Protein AF-A0A850LSY9-F1 (afdb_monomer)

Sequence (221 aa):
MPKKVEKKKRSSEWHRFMYEFFERSAYEQWHDGVNPNVVLDLVGEEREEAENMLIESVQKGGMWPTDGLAALKSKKALPILKKKLNNAPPPTNVRIAEAIEEIEGSGEYVSVIIDELLTGGSPYDRLEAAMVLRKFPTQEAIIALFKGVLDPDYLVRNHSSESLLAIHGFEPEISKHREIFKLICADEERSGGQNLVELYEKAAEMLKKLFKNKKRTKKST

Foldseek 3Di:
DDPPPDPPDDDPLLVVLCCQQPVDDPVCCVPVNGDLCSLVPDDDPSNVVSLVVLLVCVLVPRLRSLSVCLNVLPPVNLVVLVVCLVPDDPPSNVSSLLSNCSNPVPCPSLVVLLCCLVPPPDPVRNLVSLQSLLVPPDPSSLVSLLVLLQDPDLSSVLSSLLSLCVNLPHHSDCVVVVQLNLLSPDDPVSCPPPDNNVSSNVSSVVSVVVSVVVVVVVVVD

Secondary structure (DSSP, 8-state):
-------PPPPHHHHHHHIIIIIS-HHHHHHH---GGGGGG--HHHHHHHHHHHHHHHHHT-STHHHHHHHTT-GGGHHHHHHHHTTPPTTHHHHHHHHHHHHH--STTHHHHHHHHHH-SSHHHHHHHHHHHTT---HHHHHHHHHHTT-SSHHHHHHHHHHHHHHTTS-S-GGGSHHHHHHHT--TTTTTT--HHHHHHHHHHHHHHHHHHHHHHTT--

pLDDT: mean 93.04, std 10.64, range [44.06, 98.88]

Radius of gyration: 21.32 Å; Cα contacts (8 Å, |Δi|>4): 265; chains: 1; bounding box: 49×30×80 Å

Solvent-accessible surface area (backbone atoms only — not comparable to full-atom values): 12064 Å² total; per-residue (Å²): 132,84,78,79,77,76,79,76,84,78,57,73,47,52,52,51,34,44,39,60,78,70,65,55,51,74,64,53,41,68,75,75,47,67,74,34,62,47,56,71,70,40,57,72,70,60,30,55,52,50,54,52,51,29,48,53,37,39,73,75,65,42,67,71,38,45,47,33,39,24,64,67,41,41,71,84,42,46,70,59,46,60,61,45,41,82,73,40,56,84,53,54,27,40,56,42,30,50,28,49,36,64,44,69,66,77,64,74,44,55,54,58,28,43,48,31,40,75,65,41,89,45,63,70,32,18,24,50,23,25,55,53,40,40,80,48,79,43,73,66,40,52,53,45,30,53,53,24,29,59,41,93,44,53,64,25,17,50,33,10,48,17,22,54,29,41,63,72,72,42,76,62,50,50,71,79,43,50,75,44,34,54,31,46,68,47,45,81,84,72,38,77,80,52,62,64,67,61,36,15,53,50,26,46,51,49,52,55,51,56,55,54,54,56,60,50,61,67,72,77,112

Structure (mmCIF, N/CA/C/O backbone):
data_AF-A0A850LSY9-F1
#
_entry.id   AF-A0A850LSY9-F1
#
loop_
_atom_site.group_PDB
_atom_site.id
_atom_site.type_symbol
_atom_site.label_atom_id
_atom_site.label_alt_id
_atom_site.label_comp_id
_atom_site.label_asym_id
_atom_site.label_entity_id
_atom_site.label_seq_id
_atom_site.pdbx_PDB_ins_code
_atom_site.Cartn_x
_atom_site.Cartn_y
_atom_site.Cartn_z
_atom_site.occupancy
_atom_site.B_iso_or_equiv
_atom_site.auth_seq_id
_atom_site.auth_comp_id
_atom_site.auth_asym_id
_atom_site.auth_atom_id
_atom_site.pdbx_PDB_model_num
ATOM 1 N N . MET A 1 1 ? -22.661 -2.751 50.110 1.00 44.06 1 MET A N 1
ATOM 2 C CA . MET A 1 1 ? -22.223 -3.942 49.350 1.00 44.06 1 MET A CA 1
ATOM 3 C C . MET A 1 1 ? -21.780 -3.490 47.966 1.00 44.06 1 MET A C 1
ATOM 5 O O . MET A 1 1 ? -22.593 -2.864 47.293 1.00 44.06 1 MET A O 1
ATOM 9 N N . PRO A 1 2 ? -20.523 -3.713 47.548 1.00 46.50 2 PRO A N 1
ATOM 10 C CA . PRO A 1 2 ? -20.104 -3.379 46.192 1.00 46.50 2 PRO A CA 1
ATOM 11 C C . PRO A 1 2 ? -20.807 -4.325 45.210 1.00 46.50 2 PRO A C 1
ATOM 13 O O . PRO A 1 2 ? -20.758 -5.545 45.378 1.00 46.50 2 PRO A O 1
ATOM 16 N N . LYS A 1 3 ? -21.501 -3.769 44.210 1.00 44.47 3 LYS A N 1
ATOM 17 C CA . LYS A 1 3 ? -22.061 -4.555 43.105 1.00 44.47 3 LYS A CA 1
ATOM 18 C C . LYS A 1 3 ? -20.892 -5.250 42.404 1.00 44.47 3 LYS A C 1
ATOM 20 O O . LYS A 1 3 ? -19.993 -4.571 41.912 1.00 44.47 3 LYS A O 1
ATOM 25 N N . LYS A 1 4 ? -20.885 -6.588 42.377 1.00 48.81 4 LYS A N 1
ATOM 26 C CA . LYS A 1 4 ? -20.006 -7.350 41.482 1.00 48.81 4 LYS A CA 1
ATOM 27 C C . LYS A 1 4 ? -20.314 -6.874 40.065 1.00 48.81 4 LYS A C 1
ATOM 29 O O . LYS A 1 4 ? -21.416 -7.104 39.577 1.00 48.81 4 LYS A O 1
ATOM 34 N N . VAL A 1 5 ? -19.377 -6.160 39.449 1.00 49.06 5 VAL A N 1
ATOM 35 C CA . VAL A 1 5 ? -19.452 -5.829 38.027 1.00 49.06 5 VAL A CA 1
ATOM 36 C C . VAL A 1 5 ? -19.287 -7.151 37.291 1.00 49.06 5 VAL A C 1
ATOM 38 O O . VAL A 1 5 ? -18.209 -7.744 37.285 1.00 49.06 5 VAL A O 1
ATOM 41 N N . GLU A 1 6 ? -20.392 -7.672 36.777 1.00 49.84 6 GLU A N 1
ATOM 42 C CA . GLU A 1 6 ? -20.409 -8.878 35.966 1.00 49.84 6 GLU A CA 1
ATOM 43 C C . GLU A 1 6 ? -19.612 -8.582 34.689 1.00 49.84 6 GLU A C 1
ATOM 45 O O . GLU A 1 6 ? -19.962 -7.683 33.923 1.00 49.84 6 GLU A O 1
ATOM 50 N N . LYS A 1 7 ? -18.471 -9.260 34.498 1.00 63.94 7 LYS A N 1
ATOM 51 C CA . LYS A 1 7 ? -17.662 -9.084 33.287 1.00 63.94 7 LYS A CA 1
ATOM 52 C C . LYS A 1 7 ? -18.492 -9.561 32.099 1.00 63.94 7 LYS A C 1
ATOM 54 O O . LYS A 1 7 ? -18.743 -10.757 31.962 1.00 63.94 7 LYS A O 1
ATOM 59 N N . LYS A 1 8 ? -18.917 -8.617 31.259 1.00 74.00 8 LYS A N 1
ATOM 60 C CA . LYS A 1 8 ? -19.645 -8.878 30.016 1.00 74.00 8 LYS A CA 1
ATOM 61 C C . LYS A 1 8 ? -18.838 -9.870 29.173 1.00 74.00 8 LYS A C 1
ATOM 63 O O . LYS A 1 8 ? -17.641 -9.675 28.954 1.00 74.00 8 LYS A O 1
ATOM 68 N N . LYS A 1 9 ? -19.475 -10.967 28.760 1.00 88.75 9 LYS A N 1
ATOM 69 C CA . LYS A 1 9 ? -18.844 -11.988 27.917 1.00 88.75 9 LYS A CA 1
ATOM 70 C C . LYS A 1 9 ? -18.518 -11.367 26.555 1.00 88.75 9 LYS A C 1
ATOM 72 O O . LYS A 1 9 ? -19.415 -10.816 25.924 1.00 88.75 9 LYS A O 1
ATOM 77 N N . ARG A 1 10 ? -17.254 -11.459 26.134 1.00 95.06 10 ARG A N 1
ATOM 78 C CA . ARG A 1 10 ? -16.778 -10.964 24.834 1.00 95.06 10 ARG A CA 1
ATOM 79 C C . ARG A 1 10 ? -17.259 -11.848 23.682 1.00 95.06 10 ARG A C 1
ATOM 81 O O . ARG A 1 10 ? -17.426 -13.058 23.874 1.00 95.06 10 ARG A O 1
ATOM 88 N N . SER A 1 11 ? -17.466 -11.251 22.512 1.00 96.56 11 SER A N 1
ATOM 89 C CA . SER A 1 11 ? -17.880 -11.941 21.281 1.00 96.56 11 SER A CA 1
ATOM 90 C C . SER A 1 11 ? -16.768 -12.815 20.684 1.00 96.56 11 SER A C 1
ATOM 92 O O . SER A 1 11 ? -15.606 -12.725 21.083 1.00 96.56 11 SER A O 1
ATOM 94 N N . SER A 1 12 ? -17.089 -13.690 19.728 1.00 97.12 12 SER A N 1
ATOM 95 C CA . SER A 1 12 ? -16.074 -14.440 18.966 1.00 97.12 12 SER A CA 1
ATOM 96 C C . SER A 1 12 ? -15.194 -13.515 18.125 1.00 97.12 12 SER A C 1
ATOM 98 O O . SER A 1 12 ? -13.990 -13.735 18.004 1.00 97.12 12 SER A O 1
ATOM 100 N N . GLU A 1 13 ? -15.792 -12.458 17.589 1.00 97.75 13 GLU A N 1
ATOM 101 C CA . GLU A 1 13 ? -15.161 -11.441 16.756 1.00 97.75 13 GLU A CA 1
ATOM 102 C C . GLU A 1 13 ? -14.099 -10.689 17.561 1.00 97.75 13 GLU A C 1
ATOM 104 O O . GLU A 1 13 ? -12.991 -10.477 17.070 1.00 97.75 13 GLU A O 1
ATOM 109 N N . TRP A 1 14 ? -14.384 -10.393 18.835 1.00 97.81 14 TRP A N 1
ATOM 110 C CA . TRP A 1 14 ? -13.413 -9.818 19.765 1.00 97.81 14 TRP A CA 1
ATOM 111 C C . TRP A 1 14 ? -12.167 -10.691 19.925 1.00 97.81 14 TRP A C 1
ATOM 113 O O . TRP A 1 14 ? -11.049 -10.190 19.852 1.00 97.81 14 TRP A O 1
ATOM 123 N N . HIS A 1 15 ? -12.335 -12.003 20.108 1.00 97.06 15 HIS A N 1
ATOM 124 C CA . HIS A 1 15 ? -11.192 -12.908 20.256 1.00 97.06 15 HIS A CA 1
ATOM 125 C C . HIS A 1 15 ? -10.383 -13.009 18.958 1.00 97.06 15 HIS A C 1
ATOM 127 O O . HIS A 1 15 ? -9.158 -13.029 19.014 1.00 97.06 15 HIS A O 1
ATOM 133 N N . ARG A 1 16 ? -11.042 -13.000 17.790 1.00 97.00 16 ARG A N 1
ATOM 134 C CA . ARG A 1 16 ? -10.343 -12.950 16.496 1.00 97.00 16 ARG A CA 1
ATOM 135 C C . ARG A 1 16 ? -9.534 -11.661 16.346 1.00 97.00 16 ARG A C 1
ATOM 137 O O . ARG A 1 16 ? -8.383 -11.724 15.935 1.00 97.00 16 ARG A O 1
ATOM 144 N N . PHE A 1 17 ? -10.111 -10.515 16.703 1.00 97.69 17 PHE A N 1
ATOM 145 C CA . PHE A 1 17 ? -9.407 -9.233 16.717 1.00 97.69 17 PHE A CA 1
ATOM 146 C C . PHE A 1 17 ? -8.184 -9.254 17.645 1.00 97.69 17 PHE A C 1
ATOM 148 O O . PHE A 1 17 ? -7.094 -8.856 17.231 1.00 97.69 17 PHE A O 1
ATOM 155 N N . MET A 1 18 ? -8.353 -9.746 18.876 1.00 97.62 18 MET A N 1
ATOM 156 C CA . MET A 1 18 ? -7.265 -9.848 19.849 1.00 97.62 18 MET A CA 1
ATOM 157 C C . MET A 1 18 ? -6.134 -10.733 19.338 1.00 97.62 18 MET A C 1
ATOM 159 O O . MET A 1 18 ? -4.976 -10.316 19.374 1.00 97.62 18 MET A O 1
ATOM 163 N N . TYR A 1 19 ? -6.479 -11.904 18.801 1.00 95.88 19 TYR A N 1
ATOM 164 C CA . TYR A 1 19 ? -5.509 -12.814 18.215 1.00 95.88 19 TYR A CA 1
ATOM 165 C C . TYR A 1 19 ? -4.696 -12.122 17.118 1.00 95.88 19 TYR A C 1
ATOM 167 O O . TYR A 1 19 ? -3.471 -12.045 17.201 1.00 95.88 19 TYR A O 1
ATOM 175 N N . GLU A 1 20 ? -5.392 -11.533 16.147 1.00 95.69 20 GLU A N 1
ATOM 176 C CA . GLU A 1 20 ? -4.805 -10.956 14.940 1.00 95.69 20 GLU A CA 1
ATOM 177 C C . GLU A 1 20 ? -3.808 -9.821 15.234 1.00 95.69 20 GLU A C 1
ATOM 179 O O . GLU A 1 20 ? -2.710 -9.786 14.673 1.00 95.69 20 GLU A O 1
ATOM 184 N N . PHE A 1 21 ? -4.155 -8.916 16.153 1.00 95.19 21 PHE A N 1
ATOM 185 C CA . PHE A 1 21 ? -3.351 -7.720 16.420 1.00 95.19 21 PHE A CA 1
ATOM 186 C C . PHE A 1 21 ? -2.411 -7.830 17.625 1.00 95.19 21 PHE A C 1
ATOM 188 O O . PHE A 1 21 ? -1.406 -7.115 17.654 1.00 95.19 21 PHE A O 1
ATOM 195 N N . PHE A 1 22 ? -2.712 -8.675 18.616 1.00 95.19 22 PHE A N 1
ATOM 196 C CA . PHE A 1 22 ? -2.044 -8.616 19.924 1.00 95.19 22 PHE A CA 1
ATOM 197 C C . PHE A 1 22 ? -1.500 -9.946 20.446 1.00 95.19 22 PHE A C 1
ATOM 199 O O . PHE A 1 22 ? -0.651 -9.913 21.337 1.00 95.19 22 PHE A O 1
ATOM 206 N N . GLU A 1 23 ? -1.954 -11.093 19.936 1.00 94.56 23 GLU A N 1
ATOM 207 C CA . GLU A 1 23 ? -1.498 -12.404 20.433 1.00 94.56 23 GLU A CA 1
ATOM 208 C C . GLU A 1 23 ? -0.594 -13.142 19.438 1.00 94.56 23 GLU A C 1
ATOM 210 O O . GLU A 1 23 ? 0.184 -14.002 19.854 1.00 94.56 23 GLU A O 1
ATOM 215 N N . ARG A 1 24 ? -0.649 -12.795 18.145 1.00 92.44 24 ARG A N 1
ATOM 216 C CA . ARG A 1 24 ? 0.296 -13.305 17.141 1.00 92.44 24 ARG A CA 1
ATOM 217 C C . ARG A 1 24 ? 1.717 -12.829 17.428 1.00 92.44 24 ARG A C 1
ATOM 219 O O . ARG A 1 24 ? 1.954 -11.702 17.868 1.00 92.44 24 ARG A O 1
ATOM 226 N N . SER A 1 25 ? 2.682 -13.698 17.152 1.00 89.69 25 SER A N 1
ATOM 227 C CA . SER A 1 25 ? 4.096 -13.369 17.279 1.00 89.69 25 SER A CA 1
ATOM 228 C C . SER A 1 25 ? 4.524 -12.345 16.226 1.00 89.69 25 SER A C 1
ATOM 230 O O . SER A 1 25 ? 3.975 -12.278 15.125 1.00 89.69 25 SER A O 1
ATOM 232 N N . ALA A 1 26 ? 5.578 -11.586 16.534 1.00 86.19 26 ALA A N 1
ATOM 233 C CA . ALA A 1 26 ? 6.160 -10.642 15.582 1.00 86.19 26 ALA A CA 1
ATOM 234 C C . ALA A 1 26 ? 6.599 -11.325 14.272 1.00 86.19 26 ALA A C 1
ATOM 236 O O . ALA A 1 26 ? 6.522 -10.712 13.213 1.00 86.19 26 ALA A O 1
ATOM 237 N N . TYR A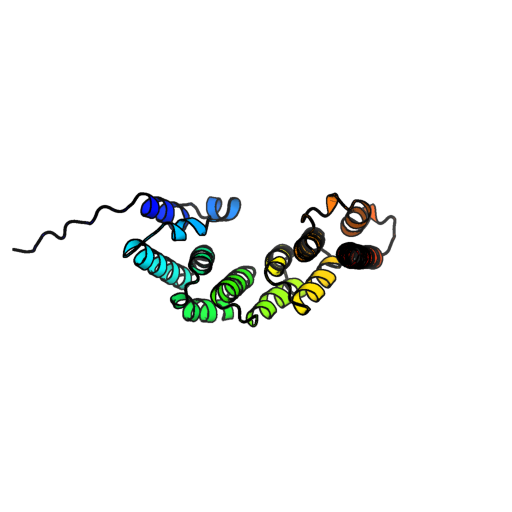 1 27 ? 7.025 -12.594 14.338 1.00 86.31 27 TYR A N 1
ATOM 238 C CA . TYR A 1 27 ? 7.398 -13.375 13.160 1.00 86.31 27 TYR A CA 1
ATOM 239 C C . TYR A 1 27 ? 6.191 -13.686 12.269 1.00 86.31 27 TYR A C 1
ATOM 241 O O . TYR A 1 27 ? 6.259 -13.455 11.068 1.00 86.31 27 TYR A O 1
ATOM 249 N N . GLU A 1 28 ? 5.079 -14.152 12.844 1.00 88.75 28 GLU A N 1
ATOM 250 C CA . GLU A 1 28 ? 3.851 -14.439 12.086 1.00 88.75 28 GLU A CA 1
ATOM 251 C C . GLU A 1 28 ? 3.288 -13.172 11.436 1.00 88.75 28 GLU A C 1
ATOM 253 O O . GLU A 1 28 ? 2.919 -13.186 10.265 1.00 88.75 28 GLU A O 1
ATOM 258 N N . GLN A 1 29 ? 3.266 -12.058 12.173 1.00 87.69 29 GLN A N 1
ATOM 259 C CA . GLN A 1 29 ? 2.797 -10.778 11.636 1.00 87.69 29 GLN A CA 1
ATOM 260 C C . GLN A 1 29 ? 3.705 -10.264 10.513 1.00 87.69 29 GLN A C 1
ATOM 262 O O . GLN A 1 29 ? 3.212 -9.721 9.530 1.00 87.69 29 GLN A O 1
ATOM 267 N N . TRP A 1 30 ? 5.020 -10.453 10.634 1.00 84.50 30 TRP A N 1
ATOM 268 C CA . TRP A 1 30 ? 5.971 -10.078 9.589 1.00 84.50 30 TRP A CA 1
ATOM 269 C C . TRP A 1 30 ? 5.872 -10.971 8.346 1.00 84.50 30 TRP A C 1
ATOM 271 O O . TRP A 1 30 ? 5.938 -10.462 7.232 1.00 84.50 30 TRP A O 1
ATOM 281 N N . HIS A 1 31 ? 5.709 -12.284 8.524 1.00 83.50 31 HIS A N 1
ATOM 282 C CA . HIS A 1 31 ? 5.721 -13.246 7.425 1.00 83.50 31 HIS A CA 1
ATOM 283 C C . HIS A 1 31 ? 4.378 -13.321 6.686 1.00 83.50 31 HIS A C 1
ATOM 285 O O . HIS A 1 31 ? 4.347 -13.272 5.459 1.00 83.50 31 HIS A O 1
ATOM 291 N N . ASP A 1 32 ? 3.267 -13.417 7.418 1.00 87.50 32 ASP A N 1
ATOM 292 C CA . ASP A 1 32 ? 1.943 -13.611 6.813 1.00 87.50 32 ASP A CA 1
ATOM 293 C C . ASP A 1 32 ? 1.154 -12.298 6.689 1.00 87.50 32 ASP A C 1
ATOM 295 O O . ASP A 1 32 ? 0.081 -12.263 6.083 1.00 87.50 32 ASP A O 1
ATOM 299 N N . GLY A 1 33 ? 1.658 -11.216 7.286 1.00 87.12 33 GLY A N 1
ATOM 300 C CA . GLY A 1 33 ? 0.914 -9.977 7.457 1.00 87.12 33 GLY A CA 1
ATOM 301 C C . GLY A 1 33 ? -0.172 -10.093 8.527 1.00 87.12 33 GLY A C 1
ATOM 302 O O . GLY A 1 33 ? -0.391 -11.142 9.138 1.00 87.12 33 GLY A O 1
ATOM 303 N N . VAL A 1 34 ? -0.873 -8.984 8.742 1.00 91.38 34 VAL A N 1
ATOM 304 C CA . VAL A 1 34 ? -2.058 -8.899 9.600 1.00 91.38 34 VAL A CA 1
ATOM 305 C C . VAL A 1 34 ? -3.289 -8.764 8.711 1.00 91.38 34 VAL A C 1
ATOM 307 O O . VAL A 1 34 ? -3.242 -8.064 7.702 1.00 91.38 34 VAL A O 1
ATOM 310 N N . ASN A 1 35 ? -4.393 -9.421 9.062 1.00 95.00 35 ASN A N 1
ATOM 311 C CA . ASN A 1 35 ? -5.682 -9.220 8.408 1.00 95.00 35 ASN A CA 1
ATOM 312 C C . ASN A 1 35 ? -6.410 -8.022 9.043 1.00 95.00 35 ASN A C 1
ATOM 314 O O . ASN A 1 35 ? -7.060 -8.185 10.079 1.00 95.00 35 ASN A O 1
ATOM 318 N N . PRO A 1 36 ? -6.383 -6.822 8.431 1.00 95.12 36 PRO A N 1
ATOM 319 C CA . PRO A 1 36 ? -6.961 -5.644 9.060 1.00 95.12 36 PRO A CA 1
ATOM 320 C C . PRO A 1 36 ? -8.485 -5.694 9.144 1.00 95.12 36 PRO A C 1
ATOM 322 O O . PRO A 1 36 ? -9.069 -5.022 9.988 1.00 95.12 36 PRO A O 1
ATOM 325 N N . ASN A 1 37 ? -9.147 -6.497 8.308 1.00 96.38 37 ASN A N 1
ATOM 326 C CA . ASN A 1 37 ? -10.602 -6.491 8.196 1.00 96.38 37 ASN A CA 1
ATOM 327 C C . ASN A 1 37 ? -11.307 -7.144 9.389 1.00 96.38 37 ASN A C 1
ATOM 329 O O . ASN A 1 37 ? -12.498 -6.912 9.565 1.00 96.38 37 ASN A O 1
ATOM 333 N N . VAL A 1 38 ? -10.600 -7.889 10.248 1.00 96.81 38 VAL A N 1
ATOM 334 C CA . VAL A 1 38 ? -11.212 -8.511 11.441 1.00 96.81 38 VAL A CA 1
ATOM 335 C C . VAL A 1 38 ? -11.825 -7.484 12.396 1.00 96.81 38 VAL A C 1
ATOM 337 O O . VAL A 1 38 ? -12.735 -7.805 13.153 1.00 96.81 38 VAL A O 1
ATOM 340 N N . VAL A 1 39 ? -11.343 -6.238 12.354 1.00 97.00 39 VAL A N 1
ATOM 341 C CA . VAL A 1 39 ? -11.867 -5.132 13.162 1.00 97.00 39 VAL A CA 1
ATOM 342 C C . VAL A 1 39 ? -13.239 -4.649 12.673 1.00 97.00 39 VAL A C 1
ATOM 344 O O . VAL A 1 39 ? -13.994 -4.052 13.438 1.00 97.00 39 VAL A O 1
ATOM 347 N N . LEU A 1 40 ? -13.574 -4.898 11.401 1.00 97.69 40 LEU A N 1
ATOM 348 C CA . LEU A 1 40 ? -14.839 -4.481 10.791 1.00 97.69 40 LEU A CA 1
ATOM 349 C C . LEU A 1 40 ? -16.017 -5.336 11.259 1.00 97.69 40 LEU A C 1
ATOM 351 O O . LEU A 1 40 ? -17.157 -4.887 11.180 1.00 97.69 40 LEU A O 1
ATOM 355 N N . ASP A 1 41 ? -15.736 -6.533 11.775 1.00 97.38 41 ASP A N 1
ATOM 356 C CA . ASP A 1 41 ? -16.745 -7.452 12.302 1.00 97.38 41 ASP A CA 1
ATOM 357 C C . ASP A 1 41 ? -17.194 -7.083 13.726 1.00 97.38 41 ASP A C 1
ATOM 359 O O . ASP A 1 41 ? -18.198 -7.594 14.222 1.00 97.38 41 ASP A O 1
ATOM 363 N N . LEU A 1 42 ? -16.462 -6.188 14.397 1.00 97.56 42 LEU A N 1
ATOM 364 C CA . LEU A 1 42 ? -16.808 -5.705 15.728 1.00 97.56 42 LEU A CA 1
ATOM 365 C C . LEU A 1 42 ? -17.934 -4.672 15.662 1.00 97.56 42 LEU A C 1
ATOM 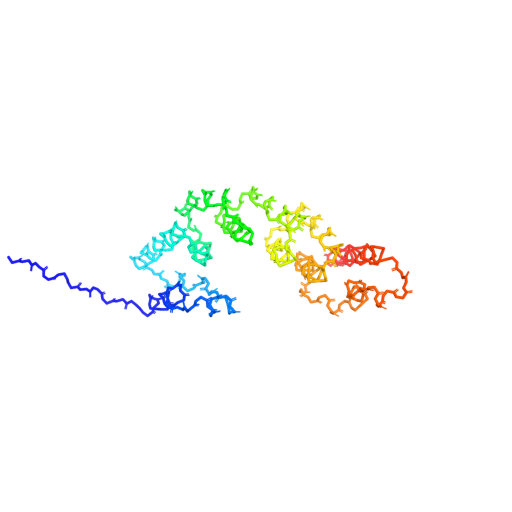367 O O . LEU A 1 42 ? -17.992 -3.831 14.764 1.00 97.56 42 LEU A O 1
ATOM 371 N N . VAL A 1 43 ? -18.789 -4.661 16.685 1.00 96.06 43 VAL A N 1
ATOM 372 C CA . VAL A 1 43 ? -19.909 -3.716 16.802 1.00 96.06 43 VAL A CA 1
ATOM 373 C C . VAL A 1 43 ? -20.010 -3.122 18.208 1.00 96.06 43 VAL A C 1
ATOM 375 O O . VAL A 1 43 ? -19.537 -3.699 19.186 1.00 96.06 43 VAL A O 1
ATOM 378 N N . GLY A 1 44 ? -20.647 -1.952 18.317 1.00 95.75 44 GLY A N 1
ATOM 379 C CA . GLY A 1 44 ? -20.919 -1.296 19.600 1.00 95.75 44 GLY A CA 1
ATOM 380 C C . GLY A 1 44 ? -19.661 -1.038 20.438 1.00 95.75 44 GLY A C 1
ATOM 381 O O . GLY A 1 44 ? -18.646 -0.579 19.918 1.00 95.75 44 GLY A O 1
ATOM 382 N N . GLU A 1 45 ? -19.744 -1.349 21.734 1.00 96.12 45 GLU A N 1
ATOM 383 C CA . GLU A 1 45 ? -18.665 -1.133 22.713 1.00 96.12 45 GLU A CA 1
ATOM 384 C C . GLU A 1 45 ? -17.363 -1.857 22.337 1.00 96.12 45 GLU A C 1
ATOM 386 O O . GLU A 1 45 ? -16.286 -1.302 22.516 1.00 96.12 45 GLU A O 1
ATOM 391 N N . GLU A 1 46 ? -17.440 -3.071 21.780 1.00 97.00 46 GLU A N 1
ATOM 392 C CA . GLU A 1 46 ? -16.244 -3.827 21.385 1.00 97.00 46 GLU A CA 1
ATOM 393 C C . GLU A 1 46 ? -15.519 -3.163 20.212 1.00 97.00 46 GLU A C 1
ATOM 395 O O . GLU A 1 46 ? -14.292 -3.115 20.195 1.00 97.00 46 GLU A O 1
ATOM 400 N N . ARG A 1 47 ? -16.258 -2.585 19.258 1.00 97.62 47 ARG A N 1
ATOM 401 C CA . ARG A 1 47 ? -15.656 -1.825 18.154 1.00 97.62 47 ARG A CA 1
ATOM 402 C C . ARG A 1 47 ? -14.951 -0.570 18.659 1.00 97.62 47 ARG A C 1
ATOM 404 O O . ARG A 1 47 ? -13.842 -0.277 18.222 1.00 97.62 47 ARG A O 1
ATOM 411 N N . GLU A 1 48 ? -15.592 0.167 19.564 1.00 98.06 48 GLU A N 1
ATOM 412 C CA . GLU A 1 48 ? -15.010 1.377 20.154 1.00 98.06 48 GLU A CA 1
ATOM 413 C C . GLU A 1 48 ? -13.756 1.051 20.978 1.00 98.06 48 GLU A C 1
ATOM 415 O O . GLU A 1 48 ? -12.739 1.741 20.879 1.00 98.06 48 GLU A O 1
ATOM 420 N N . GLU A 1 49 ? -13.798 -0.024 21.765 1.00 97.88 49 GLU A N 1
ATOM 421 C CA . GLU A 1 49 ? -12.652 -0.481 22.547 1.00 97.88 49 GLU A CA 1
ATOM 422 C C . GLU A 1 49 ? -11.494 -0.926 21.648 1.00 97.88 49 GLU A C 1
ATOM 424 O O . GLU A 1 49 ? -10.360 -0.505 21.871 1.00 97.88 49 GLU A O 1
ATOM 429 N N . ALA A 1 50 ? -11.772 -1.685 20.586 1.00 98.25 50 ALA A N 1
ATOM 430 C CA . ALA A 1 50 ? -10.768 -2.091 19.609 1.00 98.25 50 ALA A CA 1
ATOM 431 C C . ALA A 1 50 ? -10.105 -0.891 18.919 1.00 98.25 50 ALA A C 1
ATOM 433 O O . ALA A 1 50 ? -8.879 -0.831 18.842 1.00 98.25 50 ALA A O 1
ATOM 434 N N . GLU A 1 51 ? -10.886 0.101 18.478 1.00 98.62 51 GLU A N 1
ATOM 435 C CA . GLU A 1 51 ? -10.348 1.337 17.896 1.00 98.62 51 GLU A CA 1
ATOM 436 C C . GLU A 1 51 ? -9.399 2.053 18.874 1.00 98.62 51 GLU A C 1
ATOM 438 O O . GLU A 1 51 ? -8.296 2.451 18.495 1.00 98.62 51 GLU A O 1
ATOM 443 N N . ASN A 1 52 ? -9.780 2.159 20.151 1.00 98.50 52 ASN A N 1
ATOM 444 C CA . ASN A 1 52 ? -8.938 2.764 21.187 1.00 98.50 52 ASN A CA 1
ATOM 445 C C . ASN A 1 52 ? -7.645 1.975 21.427 1.00 98.50 52 ASN A C 1
ATOM 447 O O . ASN A 1 52 ? -6.575 2.577 21.538 1.00 98.50 52 ASN A O 1
ATOM 451 N N . MET A 1 53 ? -7.727 0.644 21.474 1.00 98.31 53 MET A N 1
ATOM 452 C CA . MET A 1 53 ? -6.561 -0.225 2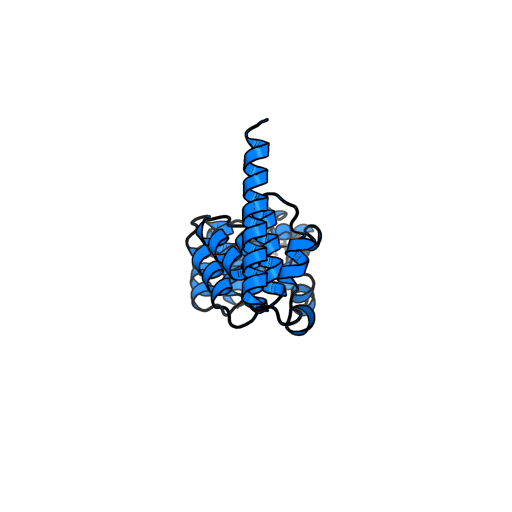1.650 1.00 98.31 53 MET A CA 1
ATOM 453 C C . MET A 1 53 ? -5.587 -0.116 20.476 1.00 98.31 53 MET A C 1
ATOM 455 O O . MET A 1 53 ? -4.375 -0.056 20.684 1.00 98.31 53 MET A O 1
ATOM 459 N N . LEU A 1 54 ? -6.097 -0.043 19.244 1.00 98.38 54 LEU A N 1
ATOM 460 C CA . LEU A 1 54 ? -5.268 0.159 18.059 1.00 98.38 54 LEU A CA 1
ATOM 461 C C . LEU A 1 54 ? -4.549 1.517 18.111 1.00 98.38 54 LEU A C 1
ATOM 463 O O . LEU A 1 54 ? -3.336 1.570 17.905 1.00 98.38 54 LEU A O 1
ATOM 467 N N . ILE A 1 55 ? -5.261 2.597 18.461 1.00 98.44 55 ILE A N 1
ATOM 468 C CA . ILE A 1 55 ? -4.683 3.943 18.644 1.00 98.44 55 ILE A CA 1
ATOM 469 C C . ILE A 1 55 ? -3.568 3.927 19.699 1.00 98.44 55 ILE A C 1
ATOM 471 O O . ILE A 1 55 ? -2.476 4.450 19.462 1.00 98.44 55 ILE A O 1
ATOM 475 N N . GLU A 1 56 ? -3.823 3.316 20.857 1.00 97.56 56 GLU A N 1
ATOM 476 C CA . GLU A 1 56 ? -2.841 3.208 21.938 1.00 97.56 56 GLU A CA 1
ATOM 477 C C . GLU A 1 56 ? -1.609 2.401 21.499 1.00 97.56 56 GLU A C 1
ATOM 479 O O . GLU A 1 56 ? -0.471 2.766 21.806 1.00 97.56 56 GLU A O 1
ATOM 484 N N . SER A 1 57 ? -1.817 1.326 20.741 1.00 95.94 57 SER A N 1
ATOM 485 C CA . SER A 1 57 ? -0.735 0.484 20.237 1.00 95.94 57 SER A CA 1
ATOM 486 C C . SER A 1 57 ? 0.151 1.224 19.225 1.00 95.94 57 SER A C 1
ATOM 488 O O . SER A 1 57 ? 1.377 1.221 19.374 1.00 95.94 57 SER A O 1
ATOM 490 N N . VAL A 1 58 ? -0.434 1.987 18.287 1.00 95.44 58 VAL A N 1
ATOM 491 C CA . VAL A 1 58 ? 0.328 2.901 17.405 1.00 95.44 58 VAL A CA 1
ATOM 492 C C . VAL A 1 58 ? 1.133 3.906 18.229 1.00 95.44 58 VAL A C 1
ATOM 494 O O . VAL A 1 58 ? 2.316 4.153 17.966 1.00 95.44 58 VAL A O 1
ATOM 497 N N . GLN A 1 59 ? 0.530 4.481 19.273 1.00 94.06 59 GLN A N 1
ATOM 498 C CA . GLN A 1 59 ? 1.220 5.428 20.147 1.00 94.06 59 GLN A CA 1
ATOM 499 C C . GLN A 1 59 ? 2.457 4.802 20.813 1.00 94.06 59 GLN A C 1
ATOM 501 O O . GLN A 1 59 ? 3.497 5.467 20.894 1.00 94.06 59 GLN A O 1
ATOM 506 N N . LYS A 1 60 ? 2.382 3.523 21.196 1.00 93.00 60 LYS A N 1
ATOM 507 C CA . LYS A 1 60 ? 3.490 2.736 21.768 1.00 93.00 60 LYS A CA 1
ATOM 508 C C . LYS A 1 60 ? 4.507 2.225 20.739 1.00 93.00 60 LYS A C 1
ATOM 510 O O . LYS A 1 60 ? 5.538 1.700 21.140 1.00 93.00 60 LYS A O 1
ATOM 515 N N . GLY A 1 61 ? 4.270 2.436 19.444 1.00 89.00 61 GLY A N 1
ATOM 516 C CA . GLY A 1 61 ? 5.195 2.062 18.368 1.00 89.00 61 GLY A CA 1
ATOM 517 C C . GLY A 1 61 ? 4.840 0.769 17.634 1.00 89.00 61 GLY A C 1
ATOM 518 O O . GLY A 1 61 ? 5.640 0.313 16.826 1.00 89.00 61 GLY A O 1
ATOM 519 N N . GLY 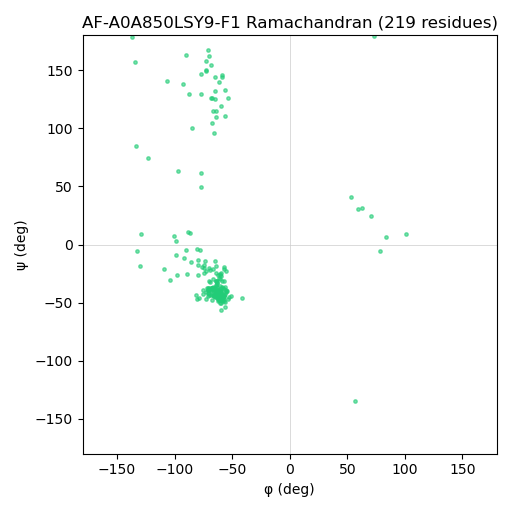A 1 62 ? 3.662 0.187 17.872 1.00 88.62 62 GLY A N 1
ATOM 520 C CA . GLY A 1 62 ? 3.164 -0.912 17.049 1.00 88.62 62 GLY A CA 1
ATOM 521 C C . GLY A 1 62 ? 2.836 -0.425 15.636 1.00 88.62 62 GLY A C 1
ATOM 522 O O . GLY A 1 62 ? 2.061 0.517 15.480 1.00 88.62 62 GLY A O 1
ATOM 523 N N . MET A 1 63 ? 3.401 -1.067 14.609 1.00 85.88 63 MET A N 1
ATOM 524 C CA . MET A 1 63 ? 3.142 -0.698 13.209 1.00 85.88 63 MET A CA 1
ATOM 525 C C . MET A 1 63 ? 1.833 -1.291 12.670 1.00 85.88 63 MET A C 1
ATOM 527 O O . MET A 1 63 ? 1.050 -0.568 12.065 1.00 85.88 63 MET A O 1
ATOM 531 N N . TRP A 1 64 ? 1.549 -2.565 12.950 1.00 91.38 64 TRP A N 1
ATOM 532 C CA . TRP A 1 64 ? 0.388 -3.298 12.422 1.00 91.38 64 TRP A CA 1
ATOM 533 C C . TRP A 1 64 ? -0.986 -2.722 12.778 1.00 91.38 64 TRP A C 1
ATOM 535 O O . TRP A 1 64 ? -1.873 -2.736 11.925 1.00 91.38 64 TRP A O 1
ATOM 545 N N . PRO A 1 65 ? -1.198 -2.150 13.980 1.00 95.88 65 PRO A N 1
ATOM 546 C CA . PRO A 1 65 ? -2.460 -1.497 14.310 1.00 95.88 65 PRO A CA 1
ATOM 547 C C . PRO A 1 65 ? -2.881 -0.394 13.328 1.00 95.88 65 PRO A C 1
ATOM 549 O O . PRO A 1 65 ? -4.069 -0.099 13.214 1.00 95.88 65 PRO A O 1
ATOM 552 N N . THR A 1 66 ? -1.925 0.186 12.594 1.00 96.50 66 THR A N 1
ATOM 553 C CA . THR A 1 66 ? -2.161 1.182 11.541 1.00 96.50 66 THR A CA 1
ATOM 554 C C . THR A 1 66 ? -3.135 0.673 10.475 1.00 96.50 66 THR A C 1
ATOM 556 O O . THR A 1 66 ? -4.036 1.410 10.076 1.00 96.50 66 THR A O 1
ATOM 559 N N . ASP A 1 67 ? -3.045 -0.602 10.090 1.00 95.25 67 ASP A N 1
ATOM 560 C CA . ASP A 1 67 ? -3.896 -1.175 9.040 1.00 95.25 67 ASP A CA 1
ATOM 561 C C . ASP A 1 67 ? -5.335 -1.360 9.517 1.00 95.25 67 ASP A C 1
ATOM 563 O O . ASP A 1 67 ? -6.287 -1.111 8.779 1.00 95.25 67 ASP A O 1
ATOM 567 N N . GLY A 1 68 ? -5.510 -1.755 10.782 1.00 97.44 68 GLY A N 1
ATOM 568 C CA . GLY A 1 68 ? -6.831 -1.839 11.401 1.00 97.44 68 GLY A CA 1
ATOM 569 C C . GLY A 1 68 ? -7.506 -0.467 11.472 1.00 97.44 68 GLY A C 1
ATOM 570 O O . GLY A 1 68 ? -8.698 -0.339 11.195 1.00 97.44 68 GLY A O 1
ATOM 571 N N . LEU A 1 69 ? -6.741 0.587 11.776 1.00 98.38 69 LEU A N 1
ATOM 572 C CA . LEU A 1 69 ? -7.251 1.963 11.804 1.00 98.38 69 LEU A CA 1
ATOM 573 C C . LEU A 1 69 ? -7.636 2.468 10.408 1.00 98.38 69 LEU A C 1
ATOM 575 O O . LEU A 1 69 ? -8.665 3.140 10.270 1.00 98.38 69 LEU A O 1
ATOM 579 N N . ALA A 1 70 ? -6.853 2.113 9.385 1.00 97.75 70 ALA A N 1
ATOM 580 C CA . ALA A 1 70 ? -7.174 2.377 7.986 1.00 97.75 70 ALA A CA 1
ATOM 581 C C . ALA A 1 70 ? -8.459 1.664 7.545 1.00 97.75 70 ALA A C 1
ATOM 583 O O . ALA A 1 70 ? -9.349 2.305 6.974 1.00 97.75 70 ALA A O 1
ATOM 584 N N . ALA A 1 71 ? -8.609 0.378 7.884 1.00 97.44 71 ALA A N 1
ATOM 585 C CA . ALA A 1 71 ? -9.823 -0.387 7.605 1.00 97.44 71 ALA A CA 1
ATOM 586 C C . ALA A 1 71 ? -11.052 0.246 8.275 1.00 97.44 71 ALA A C 1
ATOM 588 O O . ALA A 1 71 ? -12.071 0.460 7.619 1.00 97.44 71 ALA A O 1
ATOM 589 N N . LEU A 1 72 ? -10.939 0.645 9.549 1.00 97.75 72 LEU A N 1
ATOM 590 C CA . LEU A 1 72 ? -12.010 1.331 10.284 1.00 97.75 72 LEU A CA 1
ATOM 591 C C . LEU A 1 72 ? -12.367 2.718 9.738 1.00 97.75 72 LEU A C 1
ATOM 593 O O . LEU A 1 72 ? -13.385 3.276 10.158 1.00 97.75 72 LEU A O 1
ATOM 597 N N . LYS A 1 73 ? -11.527 3.302 8.874 1.00 97.88 73 LYS A N 1
ATOM 598 C CA . LYS A 1 73 ? -11.591 4.720 8.496 1.00 97.88 73 LYS A CA 1
ATOM 599 C C . LYS A 1 73 ? -11.592 5.629 9.735 1.00 97.88 73 LYS A C 1
ATOM 601 O O . LYS A 1 73 ? -12.330 6.614 9.803 1.00 97.88 73 LYS A O 1
ATOM 606 N N . SER A 1 74 ? -10.769 5.286 10.732 1.00 98.31 74 SER A N 1
ATOM 607 C CA . SER A 1 74 ? -10.734 5.950 12.039 1.00 98.31 74 SER A CA 1
ATOM 608 C C . SER A 1 74 ? -10.257 7.402 11.932 1.00 98.31 74 SER A C 1
ATOM 610 O O . SER A 1 74 ? -9.065 7.709 11.986 1.00 98.31 74 SER A O 1
ATOM 612 N N . LYS A 1 75 ? -11.199 8.348 11.857 1.00 98.31 75 LYS A N 1
ATOM 613 C CA . LYS A 1 75 ? -10.883 9.785 11.947 1.00 98.31 75 LYS A CA 1
ATOM 614 C C . LYS A 1 75 ? -10.245 10.148 13.291 1.00 98.31 75 LYS A C 1
ATOM 616 O O . LYS A 1 75 ? -9.439 11.074 13.353 1.00 98.31 75 LYS A O 1
ATOM 621 N N . LYS A 1 76 ? -10.567 9.394 14.348 1.00 98.25 76 LYS A N 1
ATOM 622 C CA . LYS A 1 76 ? -10.002 9.553 15.693 1.00 98.25 76 LYS A CA 1
ATOM 623 C C . LYS A 1 76 ? -8.492 9.295 15.726 1.00 98.25 76 LYS A C 1
ATOM 625 O O . LYS A 1 76 ? -7.792 9.928 16.512 1.00 98.25 76 LYS A O 1
ATOM 630 N N . ALA A 1 77 ? -7.985 8.416 14.863 1.00 98.06 77 ALA A N 1
ATOM 631 C CA . ALA A 1 77 ? -6.564 8.102 14.776 1.00 98.06 77 ALA A CA 1
ATOM 632 C C . ALA A 1 77 ? -5.725 9.135 14.003 1.00 98.06 77 ALA A C 1
ATOM 634 O O . ALA A 1 77 ? -4.506 9.166 14.171 1.00 98.06 77 ALA A O 1
ATOM 635 N N . LEU A 1 78 ? -6.332 10.005 13.185 1.00 98.06 78 LEU A N 1
ATOM 636 C CA . LEU A 1 78 ? -5.583 10.938 12.331 1.00 98.06 78 LEU A CA 1
ATOM 637 C C . LEU A 1 78 ? -4.544 11.785 13.092 1.00 98.06 78 LEU A C 1
ATOM 639 O O . LEU A 1 78 ? -3.408 11.860 12.622 1.00 98.06 78 LEU A O 1
ATOM 643 N N . PRO A 1 79 ? -4.844 12.377 14.270 1.00 97.25 79 PRO A N 1
ATOM 644 C CA . PRO A 1 79 ? -3.850 13.162 14.997 1.00 97.25 79 PRO A CA 1
ATOM 645 C C . PRO A 1 79 ? -2.607 12.354 15.396 1.00 97.25 79 PRO A C 1
ATOM 647 O O . PRO A 1 79 ? -1.490 12.864 15.295 1.00 97.25 79 PRO A O 1
ATOM 650 N N . ILE A 1 80 ? -2.773 11.096 15.831 1.00 97.12 80 ILE A N 1
ATOM 651 C CA . ILE A 1 80 ? -1.630 10.262 16.227 1.00 97.12 80 ILE A CA 1
ATOM 652 C C . ILE A 1 80 ? -0.853 9.761 15.009 1.00 97.12 80 ILE A C 1
ATOM 654 O O . ILE A 1 80 ? 0.376 9.787 15.042 1.00 97.12 80 ILE A O 1
ATOM 658 N N . LEU A 1 81 ? -1.539 9.382 13.926 1.00 97.81 81 LEU A N 1
ATOM 659 C CA . LEU A 1 81 ? -0.901 8.928 12.690 1.00 97.81 81 LEU A CA 1
ATOM 660 C C . LEU A 1 81 ? -0.046 10.043 12.077 1.00 97.81 81 LEU A C 1
ATOM 662 O O . LEU A 1 81 ? 1.142 9.835 11.841 1.00 97.81 81 LEU A O 1
ATOM 666 N N . LYS A 1 82 ? -0.595 11.258 11.940 1.00 97.25 82 LYS A N 1
ATOM 667 C CA . LYS A 1 82 ? 0.142 12.429 11.426 1.00 97.25 82 LYS A CA 1
ATOM 668 C C . LYS A 1 82 ? 1.355 12.766 12.292 1.00 97.25 82 LYS A C 1
ATOM 670 O O . LYS A 1 82 ? 2.443 13.013 11.781 1.00 97.25 82 LYS A O 1
ATOM 675 N N . LYS A 1 83 ? 1.206 12.710 13.621 1.00 95.88 83 LYS A N 1
ATOM 676 C CA . LYS A 1 83 ? 2.329 12.914 14.549 1.00 95.88 83 LYS A CA 1
ATOM 677 C C . LYS A 1 83 ? 3.418 11.847 14.385 1.00 95.88 83 LYS A C 1
ATOM 679 O O . LYS A 1 83 ? 4.602 12.170 14.483 1.00 95.88 83 LYS A O 1
ATOM 684 N N . LYS A 1 84 ? 3.031 10.582 14.202 1.00 95.62 84 LYS A N 1
ATOM 685 C CA . LYS A 1 84 ? 3.963 9.456 14.059 1.00 95.62 84 LYS A CA 1
ATOM 686 C C . LYS A 1 84 ? 4.696 9.483 12.728 1.00 95.62 84 LYS A C 1
ATOM 688 O O . LYS A 1 84 ? 5.897 9.233 12.734 1.00 95.62 84 LYS A O 1
ATOM 693 N N . LEU A 1 85 ? 4.013 9.852 11.646 1.00 96.19 85 LEU A N 1
ATOM 694 C CA . LEU A 1 85 ? 4.595 9.935 10.310 1.00 96.19 85 LEU A CA 1
ATOM 695 C C . LEU A 1 85 ? 5.884 10.764 10.288 1.00 96.19 85 LEU A C 1
ATOM 697 O O . LEU A 1 85 ? 6.885 10.314 9.747 1.00 96.19 85 LEU A O 1
ATOM 701 N N . ASN A 1 86 ? 5.888 11.914 10.968 1.00 91.62 86 ASN A N 1
ATOM 702 C CA . ASN A 1 86 ? 7.028 12.839 11.009 1.00 91.62 86 ASN A CA 1
ATOM 703 C C . ASN A 1 86 ? 8.342 12.227 11.524 1.00 91.62 86 ASN A C 1
ATOM 705 O O . ASN A 1 86 ? 9.397 12.819 11.327 1.00 91.62 86 ASN A O 1
ATOM 709 N N . ASN A 1 87 ? 8.286 11.097 12.232 1.00 90.62 87 ASN A N 1
ATOM 710 C CA . ASN A 1 87 ? 9.461 10.442 12.811 1.00 90.62 87 ASN A CA 1
ATOM 711 C C . ASN A 1 87 ? 9.531 8.947 12.460 1.00 90.62 87 ASN A C 1
ATOM 713 O O . ASN A 1 87 ? 10.315 8.215 13.063 1.00 90.62 87 ASN A O 1
ATOM 717 N N . ALA A 1 88 ? 8.669 8.469 11.561 1.00 92.19 88 ALA A N 1
ATOM 718 C CA . ALA A 1 88 ? 8.615 7.061 11.208 1.00 92.19 88 ALA A CA 1
ATOM 719 C C . ALA A 1 88 ? 9.776 6.718 10.260 1.00 92.19 88 ALA A C 1
ATOM 721 O O . ALA A 1 88 ? 9.950 7.409 9.256 1.00 92.19 88 ALA A O 1
ATOM 722 N N . PRO A 1 89 ? 10.566 5.668 10.542 1.00 92.38 89 PRO A N 1
ATOM 723 C CA . PRO A 1 89 ? 11.567 5.194 9.597 1.00 92.38 89 PRO A CA 1
ATOM 724 C C . PRO A 1 89 ? 10.891 4.484 8.412 1.00 92.38 89 PRO A C 1
ATOM 726 O O . PRO A 1 89 ? 9.781 3.961 8.569 1.00 92.38 89 PRO A O 1
ATOM 729 N N . PRO A 1 90 ? 11.557 4.384 7.256 1.00 89.75 90 PRO A N 1
ATOM 730 C CA . PRO A 1 90 ? 11.154 3.455 6.209 1.00 89.75 90 PRO A CA 1
ATOM 731 C C . PRO A 1 90 ? 11.152 1.989 6.685 1.00 89.75 90 PRO A C 1
ATOM 733 O O . PRO A 1 90 ? 11.945 1.639 7.565 1.00 89.75 90 PRO A O 1
ATOM 736 N N . PRO A 1 91 ? 10.225 1.138 6.199 1.00 88.88 91 PRO A N 1
ATOM 737 C CA . PRO A 1 91 ? 9.067 1.461 5.354 1.00 88.88 91 PRO A CA 1
ATOM 738 C C . PRO A 1 91 ? 7.819 1.871 6.172 1.00 88.88 91 PRO A C 1
ATOM 740 O O . PRO A 1 91 ? 6.707 1.962 5.653 1.00 88.88 91 PRO A O 1
ATOM 743 N N . THR A 1 92 ? 7.955 2.097 7.485 1.00 92.44 92 THR A N 1
ATOM 744 C CA . THR A 1 92 ? 6.822 2.419 8.377 1.00 92.44 92 THR A CA 1
ATOM 745 C C . THR A 1 92 ? 6.152 3.745 7.999 1.00 92.44 92 THR A C 1
ATOM 747 O O . THR A 1 92 ? 4.936 3.882 8.134 1.00 92.44 92 THR A O 1
ATOM 750 N N . ASN A 1 93 ? 6.920 4.716 7.500 1.00 95.44 93 ASN A N 1
ATOM 751 C CA . ASN A 1 93 ? 6.403 5.975 6.957 1.00 95.44 93 ASN A CA 1
ATOM 752 C C . ASN A 1 93 ? 5.397 5.758 5.811 1.00 95.44 93 ASN A C 1
ATOM 754 O O . ASN A 1 93 ? 4.330 6.368 5.834 1.00 95.44 93 ASN A O 1
ATOM 758 N N . VAL A 1 94 ? 5.686 4.858 4.865 1.00 96.56 94 VAL A N 1
ATOM 759 C CA . VAL A 1 94 ? 4.806 4.522 3.735 1.00 96.56 94 VAL A CA 1
ATOM 760 C C . VAL A 1 94 ? 3.483 3.964 4.238 1.00 96.56 94 VAL A C 1
ATOM 762 O O . VAL A 1 94 ? 2.427 4.434 3.823 1.00 96.56 94 VAL A O 1
ATOM 765 N N . ARG A 1 95 ? 3.528 3.023 5.185 1.00 95.19 95 ARG A N 1
ATOM 766 C CA . ARG A 1 95 ? 2.320 2.398 5.745 1.00 95.19 95 ARG A CA 1
ATOM 767 C C . ARG A 1 95 ? 1.449 3.393 6.512 1.00 95.19 95 ARG A C 1
ATOM 769 O O . ARG A 1 95 ? 0.225 3.371 6.411 1.00 95.19 95 ARG A O 1
ATOM 776 N N . ILE A 1 96 ? 2.068 4.309 7.261 1.00 97.31 96 ILE A N 1
ATOM 777 C CA . ILE A 1 96 ? 1.337 5.380 7.954 1.00 97.31 96 ILE A CA 1
ATOM 778 C C . ILE A 1 96 ? 0.737 6.370 6.948 1.00 97.31 96 ILE A C 1
ATOM 780 O O . ILE A 1 96 ? -0.420 6.756 7.110 1.00 97.31 96 ILE A O 1
ATOM 784 N N . ALA A 1 97 ? 1.488 6.772 5.920 1.00 97.88 97 ALA A N 1
ATOM 785 C CA . ALA A 1 97 ? 0.997 7.661 4.868 1.00 97.88 97 ALA A CA 1
ATOM 786 C C . ALA A 1 97 ? -0.186 7.036 4.113 1.00 97.88 97 ALA A C 1
ATOM 788 O O . ALA A 1 97 ? -1.218 7.683 3.948 1.00 97.88 97 ALA A O 1
ATOM 789 N N . GLU A 1 98 ? -0.078 5.756 3.748 1.00 97.75 98 GLU A N 1
ATOM 790 C CA . GLU A 1 98 ? -1.158 4.970 3.152 1.00 97.75 98 GLU A CA 1
ATOM 791 C C . GLU A 1 98 ? -2.405 4.965 4.036 1.00 97.75 98 GLU A C 1
ATOM 793 O O . GLU A 1 98 ? -3.496 5.261 3.558 1.00 97.75 98 GLU A O 1
ATOM 798 N N . ALA A 1 99 ? -2.256 4.674 5.329 1.00 97.81 99 ALA A N 1
ATOM 799 C CA . ALA A 1 99 ? -3.384 4.644 6.249 1.00 97.81 99 ALA A CA 1
ATOM 800 C C . ALA A 1 99 ? -4.052 6.013 6.405 1.00 97.81 99 ALA A C 1
ATOM 802 O O . ALA A 1 99 ? -5.281 6.090 6.444 1.00 97.81 99 ALA A O 1
ATOM 803 N N . ILE A 1 100 ? -3.270 7.096 6.470 1.00 98.25 100 ILE A N 1
ATOM 804 C CA . ILE A 1 100 ? -3.820 8.454 6.498 1.00 98.25 100 ILE A CA 1
ATOM 805 C C . ILE A 1 100 ? -4.631 8.701 5.225 1.00 98.25 100 ILE A C 1
ATOM 807 O O . ILE A 1 100 ? -5.798 9.071 5.339 1.00 98.25 100 ILE A O 1
ATOM 811 N N . GLU A 1 101 ? -4.075 8.422 4.044 1.00 97.69 101 GLU A N 1
ATOM 812 C CA . GLU A 1 101 ? -4.779 8.586 2.766 1.00 97.69 101 GLU A CA 1
ATOM 813 C C . GLU A 1 101 ? -6.033 7.724 2.661 1.00 97.69 101 GLU A C 1
ATOM 815 O O . GLU A 1 101 ? -7.084 8.185 2.223 1.00 97.69 101 GLU A O 1
ATOM 820 N N . GLU A 1 102 ? -5.973 6.482 3.121 1.00 97.12 102 GLU A N 1
ATOM 821 C CA . GLU A 1 102 ? -7.131 5.607 3.157 1.00 97.12 102 GLU A CA 1
ATOM 822 C C . GLU A 1 102 ? -8.233 6.148 4.076 1.00 97.12 102 GLU A C 1
ATOM 824 O O . GLU A 1 102 ? -9.415 5.935 3.792 1.00 97.12 102 GLU A O 1
ATOM 829 N N . ILE A 1 103 ? -7.876 6.827 5.169 1.00 98.06 103 ILE A N 1
ATOM 830 C CA . ILE A 1 103 ? -8.828 7.425 6.106 1.00 98.06 103 ILE A CA 1
ATOM 831 C C . ILE A 1 103 ? -9.379 8.744 5.558 1.00 98.06 103 ILE A C 1
ATOM 833 O O . ILE A 1 103 ? -10.583 8.979 5.678 1.00 98.06 103 ILE A O 1
ATOM 837 N N . GLU A 1 104 ? -8.542 9.644 5.036 1.00 96.06 104 GLU A N 1
ATOM 838 C CA . GLU A 1 104 ? -8.925 11.022 4.695 1.00 96.06 104 GLU A CA 1
ATOM 839 C C . GLU A 1 104 ? -9.118 11.314 3.208 1.00 96.06 104 GLU A C 1
ATOM 841 O O . GLU A 1 104 ? -9.977 12.137 2.893 1.00 96.06 104 GLU A O 1
ATOM 846 N N . GLY A 1 105 ? -8.400 10.621 2.324 1.00 94.12 105 GLY A N 1
ATOM 847 C CA . GLY A 1 105 ? -8.490 10.772 0.872 1.00 94.12 105 GLY A CA 1
ATOM 848 C C . GLY A 1 105 ? -8.094 12.158 0.363 1.00 94.12 105 GLY A C 1
ATOM 849 O O . GLY A 1 105 ? -8.690 12.634 -0.603 1.00 94.12 105 GLY A O 1
ATOM 850 N N . SER A 1 106 ? -7.161 12.837 1.035 1.00 93.50 106 SER A N 1
ATOM 851 C CA . SER A 1 106 ? -6.738 14.200 0.688 1.00 93.50 106 SER A CA 1
ATOM 852 C C . SER A 1 106 ? -5.748 14.231 -0.481 1.00 93.50 106 SER A C 1
ATOM 854 O O . SER A 1 106 ? -5.686 15.226 -1.201 1.00 93.50 106 SER A O 1
ATOM 856 N N . GLY A 1 107 ? -4.989 13.152 -0.684 1.00 94.00 107 GLY A N 1
ATOM 857 C CA . GLY A 1 107 ? -3.874 13.060 -1.622 1.00 94.00 107 GLY A CA 1
ATOM 858 C C . GLY A 1 107 ? -2.578 13.710 -1.121 1.00 94.00 107 GLY A C 1
ATOM 859 O O . GLY A 1 107 ? -1.554 13.599 -1.795 1.00 94.00 107 GLY A O 1
ATOM 860 N N . GLU A 1 108 ? -2.597 14.387 0.031 1.00 94.56 108 GLU A N 1
ATOM 861 C CA . GLU A 1 108 ? -1.471 15.154 0.579 1.00 94.56 108 GLU A CA 1
ATOM 862 C C . GLU A 1 108 ? -0.257 14.262 0.890 1.00 94.56 108 GLU A C 1
ATOM 864 O O . GLU A 1 108 ? 0.886 14.600 0.568 1.00 94.56 108 GLU A O 1
ATOM 869 N N . TYR A 1 109 ? -0.505 13.083 1.456 1.00 96.88 109 TYR A N 1
ATOM 870 C CA . TYR A 1 109 ? 0.509 12.149 1.941 1.00 96.88 109 TYR A CA 1
ATOM 871 C C . TYR A 1 109 ? 0.970 11.149 0.879 1.00 96.88 109 TYR A C 1
ATOM 873 O O . TYR A 1 109 ? 1.942 10.428 1.104 1.00 96.88 109 TYR A O 1
ATOM 881 N N . VAL A 1 110 ? 0.362 11.150 -0.314 1.00 97.88 110 VAL A N 1
ATOM 882 C CA . VAL A 1 110 ? 0.865 10.377 -1.466 1.00 97.88 110 VAL A CA 1
ATOM 883 C C . VAL A 1 110 ? 2.294 10.801 -1.827 1.00 97.88 110 VAL A C 1
ATOM 885 O O . VAL A 1 110 ? 3.097 9.968 -2.243 1.00 97.88 110 VAL A O 1
ATOM 888 N N . SER A 1 111 ? 2.637 12.076 -1.611 1.00 97.50 111 SER A N 1
ATOM 889 C CA . SER A 1 111 ? 3.992 12.615 -1.790 1.00 97.50 111 SER A CA 1
ATOM 890 C C . SER A 1 111 ? 5.054 11.854 -0.988 1.00 97.50 111 SER A C 1
ATOM 892 O O . SER A 1 111 ? 6.095 11.522 -1.540 1.00 97.50 111 SER A O 1
ATOM 894 N N . VAL A 1 112 ? 4.759 11.470 0.259 1.00 97.81 112 VAL A N 1
ATOM 895 C CA . VAL A 1 112 ? 5.677 10.688 1.108 1.00 97.81 112 VAL A CA 1
ATOM 896 C C . VAL A 1 112 ? 5.969 9.321 0.492 1.00 97.81 112 VAL A C 1
ATOM 898 O O . VAL A 1 112 ? 7.103 8.852 0.504 1.00 97.81 112 VAL A O 1
ATOM 901 N N . ILE A 1 113 ? 4.945 8.690 -0.081 1.00 98.38 113 ILE A N 1
ATOM 902 C CA . ILE A 1 113 ? 5.060 7.376 -0.720 1.00 98.38 113 ILE A CA 1
ATOM 903 C C . ILE A 1 113 ? 5.859 7.497 -2.028 1.00 98.38 113 ILE A C 1
ATOM 905 O O . ILE A 1 113 ? 6.692 6.649 -2.336 1.00 98.38 113 ILE A O 1
ATOM 909 N N . ILE A 1 114 ? 5.639 8.572 -2.792 1.00 98.62 114 ILE A N 1
ATOM 910 C CA . ILE A 1 114 ? 6.422 8.884 -3.996 1.00 98.62 114 ILE A CA 1
ATOM 911 C C . ILE A 1 114 ? 7.896 9.098 -3.643 1.00 98.62 114 ILE A C 1
ATOM 913 O O . ILE A 1 114 ? 8.764 8.534 -4.309 1.00 98.62 114 ILE A O 1
ATOM 917 N N . ASP A 1 115 ? 8.181 9.890 -2.613 1.00 98.06 115 ASP A N 1
ATOM 918 C CA . ASP A 1 115 ? 9.548 10.190 -2.193 1.00 98.06 115 ASP A CA 1
ATOM 919 C C . ASP A 1 115 ? 10.286 8.923 -1.749 1.00 98.06 115 ASP A C 1
ATOM 921 O O . ASP A 1 115 ? 11.446 8.736 -2.128 1.00 98.06 115 ASP A O 1
ATOM 925 N N . GLU A 1 116 ? 9.608 8.009 -1.044 1.00 98.38 116 GLU A N 1
ATOM 926 C CA . GLU A 1 116 ? 10.184 6.714 -0.675 1.00 98.38 116 GLU A CA 1
ATOM 927 C C . GLU A 1 116 ? 10.531 5.881 -1.913 1.00 98.38 116 GLU A C 1
ATOM 929 O O . GLU A 1 116 ? 11.657 5.409 -2.025 1.00 98.38 116 GLU A O 1
ATOM 934 N N . LEU A 1 117 ? 9.632 5.765 -2.900 1.00 98.62 117 LEU A N 1
ATOM 935 C CA . LEU A 1 117 ? 9.934 5.043 -4.145 1.00 98.62 117 LEU A CA 1
ATOM 936 C C . LEU A 1 117 ? 11.148 5.632 -4.879 1.00 98.62 117 LEU A C 1
ATOM 938 O O . LEU A 1 117 ? 11.900 4.898 -5.510 1.00 98.62 117 LEU A O 1
ATOM 942 N N . LEU A 1 118 ? 11.328 6.952 -4.857 1.00 98.00 118 LEU A N 1
ATOM 943 C CA . LEU A 1 118 ? 12.366 7.608 -5.656 1.00 98.00 118 LEU A CA 1
ATOM 944 C C . LEU A 1 118 ? 13.712 7.732 -4.941 1.00 98.00 118 LEU A C 1
ATOM 946 O O . LEU A 1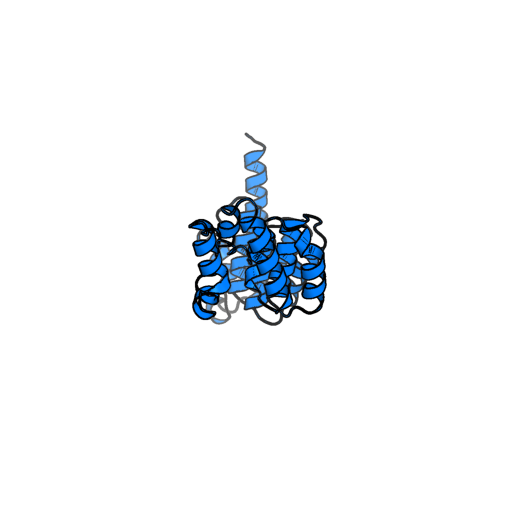 118 ? 14.736 7.868 -5.612 1.00 98.00 118 LEU A O 1
ATOM 950 N N . THR A 1 119 ? 13.715 7.742 -3.609 1.00 96.56 119 THR A N 1
ATOM 951 C CA . THR A 1 119 ? 14.907 8.088 -2.816 1.00 96.56 119 THR A CA 1
ATOM 952 C C . THR A 1 119 ? 15.208 7.121 -1.673 1.00 96.56 119 THR A C 1
ATOM 954 O O . THR A 1 119 ? 16.269 7.237 -1.057 1.00 96.56 119 THR A O 1
ATOM 957 N N . GLY A 1 120 ? 14.330 6.146 -1.416 1.00 94.06 120 GLY A N 1
ATOM 958 C CA . GLY A 1 120 ? 14.481 5.163 -0.347 1.00 94.06 120 GLY A CA 1
ATOM 959 C C . GLY A 1 120 ? 15.792 4.386 -0.448 1.00 94.06 120 GLY A C 1
ATOM 960 O O . GLY A 1 120 ? 16.183 3.910 -1.519 1.00 94.06 120 GLY A O 1
ATOM 961 N N . GLY A 1 121 ? 16.497 4.255 0.677 1.00 91.69 121 GLY A N 1
ATOM 962 C CA . GLY A 1 121 ? 17.831 3.650 0.705 1.00 91.69 121 GLY A CA 1
ATOM 963 C C . GLY A 1 121 ? 17.813 2.145 0.426 1.00 91.69 121 GLY A C 1
ATOM 964 O O . GLY A 1 121 ? 18.680 1.632 -0.284 1.00 91.69 121 GLY A O 1
ATOM 965 N N . SER A 1 122 ? 16.808 1.438 0.945 1.00 96.19 122 SER A N 1
ATOM 966 C CA . SER A 1 122 ? 16.645 -0.002 0.751 1.00 96.19 122 SER A CA 1
ATOM 967 C C . SER A 1 122 ? 15.750 -0.300 -0.455 1.00 96.19 122 SER A C 1
ATOM 969 O O . SER A 1 122 ? 14.689 0.314 -0.582 1.00 96.19 122 SER A O 1
ATOM 971 N N . PRO A 1 123 ? 16.084 -1.287 -1.307 1.00 97.12 123 PRO A N 1
ATOM 972 C CA . PRO A 1 123 ? 15.159 -1.748 -2.344 1.00 97.12 123 PRO A CA 1
ATOM 973 C C . PRO A 1 123 ? 13.840 -2.283 -1.763 1.00 97.12 123 PRO A C 1
ATOM 975 O O . PRO A 1 123 ? 12.806 -2.173 -2.415 1.00 97.12 123 PRO A O 1
ATOM 978 N N . TYR A 1 124 ? 13.849 -2.796 -0.527 1.00 95.38 124 TYR A N 1
ATOM 979 C CA . TYR A 1 124 ? 12.636 -3.250 0.162 1.00 95.38 124 TYR A CA 1
ATOM 980 C C . TYR A 1 124 ? 11.697 -2.098 0.549 1.00 95.38 124 TYR A C 1
ATOM 982 O O . TYR A 1 124 ? 10.481 -2.261 0.513 1.00 95.38 124 TYR A O 1
ATOM 990 N N . ASP A 1 125 ? 12.238 -0.919 0.856 1.00 95.62 125 ASP A N 1
ATOM 991 C CA . ASP A 1 125 ? 11.411 0.251 1.166 1.00 95.62 125 ASP A CA 1
ATOM 992 C C . ASP A 1 125 ? 10.801 0.820 -0.123 1.00 95.62 125 ASP A C 1
ATOM 994 O O . ASP A 1 125 ? 9.600 1.094 -0.202 1.00 95.62 125 ASP A O 1
ATOM 998 N N . ARG A 1 126 ? 11.615 0.895 -1.187 1.00 98.25 126 ARG A N 1
ATOM 999 C CA . ARG A 1 126 ? 11.167 1.352 -2.509 1.00 98.25 126 ARG A CA 1
ATOM 1000 C C . ARG A 1 126 ? 10.125 0.420 -3.128 1.00 98.25 126 ARG A C 1
ATOM 1002 O O . ARG A 1 126 ? 9.168 0.902 -3.733 1.00 98.25 126 ARG A O 1
ATOM 1009 N N . LEU A 1 127 ? 10.269 -0.903 -2.987 1.00 97.06 127 LEU A N 1
ATOM 1010 C CA . LEU A 1 127 ? 9.276 -1.843 -3.520 1.00 97.06 127 LEU A CA 1
ATOM 1011 C C . LEU A 1 127 ? 7.943 -1.749 -2.768 1.00 97.06 127 LEU A C 1
ATOM 1013 O O . LEU A 1 127 ? 6.900 -1.801 -3.418 1.00 97.06 127 LEU A O 1
ATOM 1017 N N . GLU A 1 128 ? 7.957 -1.540 -1.444 1.00 96.06 128 GLU A N 1
ATOM 1018 C CA . GLU A 1 128 ? 6.727 -1.344 -0.663 1.00 96.06 128 GLU A CA 1
ATOM 1019 C C . GLU A 1 128 ? 5.999 -0.088 -1.157 1.00 96.06 128 GLU A C 1
ATOM 1021 O O . GLU A 1 128 ? 4.809 -0.129 -1.476 1.00 96.06 128 GLU A O 1
ATOM 1026 N N . ALA A 1 129 ? 6.734 1.011 -1.351 1.00 98.38 129 ALA A N 1
ATOM 1027 C CA . ALA A 1 129 ? 6.192 2.231 -1.939 1.00 98.38 129 ALA A CA 1
ATOM 1028 C C . ALA A 1 129 ? 5.595 1.996 -3.341 1.00 98.38 129 ALA A C 1
ATOM 1030 O O . ALA A 1 129 ? 4.471 2.425 -3.617 1.00 98.38 129 ALA A O 1
ATOM 1031 N N . ALA A 1 130 ? 6.288 1.256 -4.217 1.00 98.56 130 ALA A N 1
ATOM 1032 C CA . ALA A 1 130 ? 5.764 0.893 -5.536 1.00 98.56 130 ALA A CA 1
ATOM 1033 C C . ALA A 1 130 ? 4.447 0.103 -5.441 1.00 98.56 130 ALA A C 1
ATOM 1035 O O . ALA A 1 130 ? 3.513 0.360 -6.209 1.00 98.56 130 ALA A O 1
ATOM 1036 N N . MET A 1 131 ? 4.348 -0.842 -4.503 1.00 97.88 131 MET A N 1
ATOM 1037 C CA . MET A 1 131 ? 3.146 -1.647 -4.277 1.00 97.88 131 MET A CA 1
ATOM 1038 C C . MET A 1 131 ? 1.983 -0.820 -3.729 1.00 97.88 131 MET A C 1
ATOM 1040 O O . MET A 1 131 ? 0.838 -1.057 -4.119 1.00 97.88 131 MET A O 1
ATOM 1044 N N . VAL A 1 132 ? 2.249 0.145 -2.853 1.00 97.75 132 VAL A N 1
ATOM 1045 C CA . VAL A 1 132 ? 1.224 1.008 -2.253 1.00 97.75 132 VAL A CA 1
ATOM 1046 C C . VAL A 1 132 ? 0.683 2.024 -3.263 1.00 97.75 132 VAL A C 1
ATOM 1048 O O . VAL A 1 132 ? -0.532 2.213 -3.355 1.00 97.75 132 VAL A O 1
ATOM 1051 N N . LEU A 1 133 ? 1.541 2.622 -4.100 1.00 98.50 133 LEU A N 1
ATOM 1052 C CA . LEU A 1 133 ? 1.137 3.652 -5.073 1.00 98.50 133 LEU A CA 1
ATOM 1053 C C . LEU A 1 133 ? 0.050 3.196 -6.059 1.00 98.50 133 LEU A C 1
ATOM 1055 O O . LEU A 1 133 ? -0.680 4.033 -6.588 1.00 98.50 133 LEU A O 1
ATOM 1059 N N . ARG A 1 134 ? -0.143 1.886 -6.278 1.00 97.62 134 ARG A N 1
ATOM 1060 C CA . ARG A 1 134 ? -1.259 1.383 -7.107 1.00 97.62 134 ARG A CA 1
ATOM 1061 C C . ARG A 1 134 ? -2.642 1.749 -6.569 1.00 97.62 134 ARG A C 1
ATOM 1063 O O . ARG A 1 134 ? -3.588 1.808 -7.352 1.00 97.62 134 ARG A O 1
ATOM 1070 N N . LYS A 1 135 ? -2.767 1.982 -5.258 1.00 96.94 135 LYS A N 1
ATOM 1071 C CA . LYS A 1 135 ? -4.017 2.407 -4.611 1.00 96.94 135 LYS A CA 1
ATOM 1072 C C . LYS A 1 135 ? -4.331 3.885 -4.857 1.00 96.94 135 LYS A C 1
ATOM 1074 O O . LYS A 1 135 ? -5.489 4.280 -4.755 1.00 96.94 135 LYS A O 1
ATOM 1079 N N . PHE A 1 136 ? -3.327 4.680 -5.234 1.00 96.81 136 PHE A N 1
ATOM 1080 C CA . PHE A 1 136 ? -3.422 6.131 -5.395 1.00 96.81 136 PHE A CA 1
ATOM 1081 C C . PHE A 1 136 ? -3.007 6.540 -6.818 1.00 96.81 136 PHE A C 1
ATOM 1083 O O . PHE A 1 136 ? -1.915 7.068 -7.013 1.00 96.81 136 PHE A O 1
ATOM 1090 N N . PRO A 1 137 ? -3.848 6.302 -7.846 1.00 95.56 137 PRO A N 1
ATOM 1091 C CA . PRO A 1 137 ? -3.493 6.486 -9.257 1.00 95.56 137 PRO A CA 1
ATOM 1092 C C . PRO A 1 137 ? -3.488 7.964 -9.700 1.00 95.56 137 PRO A C 1
ATOM 1094 O O . PRO A 1 137 ? -4.091 8.323 -10.715 1.00 95.56 137 PRO A O 1
ATOM 1097 N N . THR A 1 138 ? -2.822 8.836 -8.943 1.00 96.56 138 THR A N 1
ATOM 1098 C CA . THR A 1 138 ? -2.578 10.228 -9.333 1.00 96.56 138 THR A CA 1
ATOM 1099 C C . THR A 1 138 ? -1.581 10.290 -10.490 1.00 96.56 138 THR A C 1
ATOM 1101 O O . THR A 1 138 ? -0.857 9.330 -10.782 1.00 96.56 138 THR A O 1
ATOM 1104 N N . GLN A 1 139 ? -1.536 11.424 -11.188 1.00 97.06 139 GLN A N 1
ATOM 1105 C CA . GLN A 1 139 ? -0.587 11.607 -12.284 1.00 97.06 139 GLN A CA 1
ATOM 1106 C C . GLN A 1 139 ? 0.861 11.511 -11.778 1.00 97.06 139 GLN A C 1
ATOM 1108 O O . GLN A 1 139 ? 1.710 10.907 -12.435 1.00 97.06 139 GLN A O 1
ATOM 1113 N N . GLU A 1 140 ? 1.123 12.057 -10.597 1.00 98.00 140 GLU A N 1
ATOM 1114 C CA . GLU A 1 140 ? 2.416 12.071 -9.923 1.00 98.00 140 GLU A CA 1
ATOM 1115 C C . GLU A 1 140 ? 2.844 10.652 -9.531 1.00 98.00 140 GLU A C 1
ATOM 1117 O O . GLU A 1 140 ? 3.972 10.257 -9.825 1.00 98.00 140 GLU A O 1
ATOM 1122 N N . ALA A 1 141 ? 1.928 9.851 -8.973 1.00 98.31 141 ALA A N 1
ATOM 1123 C CA . ALA A 1 141 ? 2.179 8.450 -8.642 1.00 98.31 141 ALA A CA 1
ATOM 1124 C C . ALA A 1 141 ? 2.515 7.626 -9.892 1.00 98.31 141 ALA A C 1
ATOM 1126 O O . ALA A 1 141 ? 3.475 6.858 -9.899 1.00 98.31 141 ALA A O 1
ATOM 1127 N N . ILE A 1 142 ? 1.781 7.825 -10.991 1.00 98.62 142 ILE A N 1
ATOM 1128 C CA . ILE A 1 142 ? 2.056 7.145 -12.265 1.00 98.62 142 ILE A CA 1
ATOM 1129 C C . ILE A 1 142 ? 3.440 7.532 -12.808 1.00 98.62 142 ILE A C 1
ATOM 1131 O O . ILE A 1 142 ? 4.174 6.667 -13.288 1.00 98.62 142 ILE A O 1
ATOM 1135 N N . ILE A 1 143 ? 3.817 8.812 -12.735 1.00 98.62 143 ILE A N 1
ATOM 1136 C CA . ILE A 1 143 ? 5.150 9.279 -13.146 1.00 98.62 143 ILE A CA 1
ATOM 1137 C C . ILE A 1 143 ? 6.237 8.636 -12.277 1.00 98.62 143 ILE A C 1
ATOM 1139 O O . ILE A 1 143 ? 7.239 8.167 -12.818 1.00 98.62 143 ILE A O 1
ATOM 1143 N N . ALA A 1 144 ? 6.042 8.593 -10.958 1.00 98.75 144 ALA A N 1
ATOM 1144 C CA . ALA A 1 144 ? 6.978 7.974 -10.027 1.00 98.75 144 ALA A CA 1
ATOM 1145 C C . ALA A 1 144 ? 7.147 6.475 -10.307 1.00 98.75 144 ALA A C 1
ATOM 1147 O O . ALA A 1 144 ? 8.271 6.002 -10.431 1.00 98.75 144 ALA A O 1
ATOM 1148 N N . LEU A 1 145 ? 6.052 5.749 -10.536 1.00 98.88 145 LEU A N 1
ATOM 1149 C CA . LEU A 1 145 ? 6.094 4.335 -10.911 1.00 98.88 145 LEU A CA 1
ATOM 1150 C C . LEU A 1 145 ? 6.854 4.105 -12.222 1.00 98.88 145 LEU A C 1
ATOM 1152 O O . LEU A 1 145 ? 7.643 3.171 -12.316 1.00 98.88 145 LEU A O 1
ATOM 1156 N N . PHE A 1 146 ? 6.698 4.970 -13.231 1.00 98.75 146 PHE A N 1
ATOM 1157 C CA . PHE A 1 146 ? 7.517 4.867 -14.445 1.00 98.75 146 PHE A CA 1
ATOM 1158 C C . PHE A 1 146 ? 9.010 5.097 -14.188 1.00 98.75 146 PHE A C 1
ATOM 1160 O O . PHE A 1 146 ? 9.822 4.487 -14.878 1.00 98.75 146 PHE A O 1
ATOM 1167 N N . LYS A 1 147 ? 9.382 5.934 -13.212 1.00 98.62 147 LYS A N 1
ATOM 1168 C CA . LYS A 1 147 ? 10.779 6.041 -12.764 1.00 98.62 147 LYS A CA 1
ATOM 1169 C C . LYS A 1 147 ? 11.221 4.779 -12.018 1.00 98.62 147 LYS A C 1
ATOM 1171 O O . LYS A 1 147 ? 12.330 4.321 -12.250 1.00 98.62 147 LYS A O 1
ATOM 1176 N N . GLY A 1 148 ? 10.346 4.171 -11.215 1.00 98.62 148 GLY A N 1
ATOM 1177 C CA . GLY A 1 148 ? 10.602 2.892 -10.542 1.00 98.62 148 GLY A CA 1
ATOM 1178 C C . GLY A 1 148 ? 10.832 1.717 -11.503 1.00 98.62 148 GLY A C 1
ATOM 1179 O O . GLY A 1 148 ? 11.588 0.804 -11.195 1.00 98.62 148 GLY A O 1
ATOM 1180 N N . VAL A 1 149 ? 10.286 1.757 -12.726 1.00 98.69 149 VAL A N 1
ATOM 1181 C CA . VAL A 1 149 ? 10.633 0.791 -13.797 1.00 98.69 149 VAL A CA 1
ATOM 1182 C C . VAL A 1 149 ? 12.108 0.892 -14.222 1.00 98.69 149 VAL A C 1
ATOM 1184 O O . VAL A 1 149 ? 12.634 -0.051 -14.806 1.00 98.69 149 VAL A O 1
ATOM 1187 N N . LEU A 1 150 ? 12.786 2.001 -13.917 1.00 98.12 150 LEU A N 1
ATOM 1188 C CA . LEU A 1 150 ? 14.209 2.226 -14.192 1.00 98.12 150 LEU A CA 1
ATOM 1189 C C . LEU A 1 150 ? 15.103 1.967 -12.969 1.00 98.12 150 LEU A C 1
ATOM 1191 O O . LEU A 1 150 ? 16.306 2.210 -13.043 1.00 98.12 150 LEU A O 1
ATOM 1195 N N . ASP A 1 151 ? 14.532 1.516 -11.850 1.00 98.25 151 ASP A N 1
ATOM 1196 C CA . ASP A 1 151 ? 15.273 1.284 -10.610 1.00 98.25 151 ASP A CA 1
ATOM 1197 C C . ASP A 1 151 ? 16.404 0.260 -10.820 1.00 98.25 151 ASP A C 1
ATOM 1199 O O . ASP A 1 151 ? 16.221 -0.693 -11.584 1.00 98.25 151 ASP A O 1
ATOM 1203 N N . PRO A 1 152 ? 17.574 0.406 -10.171 1.00 95.75 152 PRO A N 1
ATOM 1204 C CA . PRO A 1 152 ? 18.640 -0.594 -10.251 1.00 95.75 152 PRO A CA 1
ATOM 1205 C C . PRO A 1 152 ? 18.215 -1.975 -9.731 1.00 95.75 152 PRO A C 1
ATOM 1207 O O . PRO A 1 152 ? 18.703 -2.991 -10.232 1.00 95.75 152 PRO A O 1
ATOM 1210 N N . ASP A 1 153 ? 17.284 -2.035 -8.780 1.00 97.62 153 ASP A N 1
ATOM 1211 C CA . ASP A 1 153 ? 16.806 -3.279 -8.194 1.00 97.62 153 ASP A CA 1
ATOM 1212 C C . ASP A 1 153 ? 15.643 -3.884 -8.995 1.00 97.62 153 ASP A C 1
ATOM 1214 O O . ASP A 1 153 ? 14.642 -3.233 -9.307 1.00 97.62 153 ASP A O 1
ATOM 1218 N N . TYR A 1 154 ? 15.770 -5.170 -9.321 1.00 97.19 154 TYR A N 1
ATOM 1219 C CA . TYR A 1 154 ? 14.775 -5.900 -10.102 1.00 97.19 154 TYR A CA 1
ATOM 1220 C C . TYR A 1 154 ? 13.391 -5.941 -9.437 1.00 97.19 154 TYR A C 1
ATOM 1222 O O . TYR A 1 154 ? 12.386 -5.810 -10.139 1.00 97.19 154 TYR A O 1
ATOM 1230 N N . LEU A 1 155 ? 13.310 -6.108 -8.113 1.00 97.69 155 LEU A N 1
ATOM 1231 C CA . LEU A 1 155 ? 12.027 -6.217 -7.414 1.00 97.69 155 LEU A CA 1
ATOM 1232 C C . LEU A 1 155 ? 11.262 -4.893 -7.463 1.00 97.69 155 LEU A C 1
ATOM 1234 O O . LEU A 1 155 ? 10.049 -4.892 -7.684 1.00 97.69 155 LEU A O 1
ATOM 1238 N N . VAL A 1 156 ? 11.971 -3.767 -7.357 1.00 98.56 156 VAL A N 1
ATOM 1239 C CA . VAL A 1 156 ? 11.373 -2.433 -7.505 1.00 98.56 156 VAL A CA 1
ATOM 1240 C C . VAL A 1 156 ? 10.838 -2.237 -8.927 1.00 98.56 156 VAL A C 1
ATOM 1242 O O . VAL A 1 156 ? 9.692 -1.802 -9.096 1.00 98.56 156 VAL A O 1
ATOM 1245 N N . ARG A 1 157 ? 11.603 -2.632 -9.960 1.00 98.62 157 ARG A N 1
ATOM 1246 C CA . ARG A 1 157 ? 11.138 -2.582 -11.361 1.00 98.62 157 ARG A CA 1
ATOM 1247 C C . ARG A 1 157 ? 9.911 -3.461 -11.598 1.00 98.62 157 ARG A C 1
ATOM 1249 O O . ARG A 1 157 ? 8.969 -3.036 -12.279 1.00 98.62 157 ARG A O 1
ATOM 1256 N N . ASN A 1 158 ? 9.917 -4.675 -11.043 1.00 98.62 158 ASN A N 1
ATOM 1257 C CA . ASN A 1 158 ? 8.822 -5.637 -11.149 1.00 98.62 158 ASN A CA 1
ATOM 1258 C C . ASN A 1 158 ? 7.529 -5.057 -10.567 1.00 98.62 158 ASN A C 1
ATOM 1260 O O . ASN A 1 158 ? 6.541 -4.908 -11.288 1.00 98.62 158 ASN A O 1
ATOM 1264 N N . HIS A 1 159 ? 7.559 -4.639 -9.301 1.00 98.56 159 HIS A N 1
ATOM 1265 C CA . HIS A 1 159 ? 6.368 -4.127 -8.630 1.00 98.56 159 HIS A CA 1
ATOM 1266 C C . HIS A 1 159 ? 5.915 -2.769 -9.166 1.00 98.56 159 HIS A C 1
ATOM 1268 O O . HIS A 1 159 ? 4.714 -2.527 -9.261 1.00 98.56 159 HIS A O 1
ATOM 1274 N N . SER A 1 160 ? 6.830 -1.918 -9.638 1.00 98.81 160 SER A N 1
ATOM 1275 C CA . SER A 1 160 ? 6.447 -0.694 -10.352 1.00 98.81 160 SER A CA 1
ATOM 1276 C C . SER A 1 160 ? 5.665 -1.005 -11.633 1.00 98.81 160 SER A C 1
ATOM 1278 O O . SER A 1 160 ? 4.639 -0.381 -11.915 1.00 98.81 160 SER A O 1
ATOM 1280 N N . SER A 1 161 ? 6.107 -2.013 -12.391 1.00 98.81 161 SER A N 1
ATOM 1281 C CA . SER A 1 161 ? 5.433 -2.461 -13.615 1.00 98.81 161 SER A CA 1
ATOM 1282 C C . SER A 1 161 ? 4.063 -3.081 -13.323 1.00 98.81 161 SER A C 1
ATOM 1284 O O . SER A 1 161 ? 3.086 -2.772 -14.007 1.00 98.81 161 SER A O 1
ATOM 1286 N N . GLU A 1 162 ? 3.966 -3.920 -12.292 1.00 98.69 162 GLU A N 1
ATOM 1287 C CA . GLU A 1 162 ? 2.710 -4.531 -11.840 1.00 98.69 162 GLU A CA 1
ATOM 1288 C C . GLU A 1 162 ? 1.705 -3.493 -11.331 1.00 98.69 162 GLU A C 1
ATOM 1290 O O . GLU A 1 162 ? 0.528 -3.538 -11.694 1.00 98.69 162 GLU A O 1
ATOM 1295 N N . SER A 1 163 ? 2.161 -2.506 -10.559 1.00 98.75 163 SER A N 1
ATOM 1296 C CA . SER A 1 163 ? 1.331 -1.388 -10.111 1.00 98.75 163 SER A CA 1
ATOM 1297 C C . SER A 1 163 ? 0.801 -0.573 -11.291 1.00 98.75 163 SER A C 1
ATOM 1299 O O . SER A 1 163 ? -0.391 -0.266 -11.346 1.00 98.75 163 SER A O 1
ATOM 1301 N N . LEU A 1 164 ? 1.635 -0.294 -12.299 1.00 98.75 164 LEU A N 1
ATOM 1302 C CA . LEU A 1 164 ? 1.194 0.365 -13.532 1.00 98.75 164 LEU A CA 1
ATOM 1303 C C . LEU A 1 164 ? 0.156 -0.465 -14.303 1.00 98.75 164 LEU A C 1
ATOM 1305 O O . LEU A 1 164 ? -0.815 0.105 -14.812 1.00 98.75 164 LEU A O 1
ATOM 1309 N N . LEU A 1 165 ? 0.331 -1.788 -14.384 1.00 98.50 165 LEU A N 1
ATOM 1310 C CA . LEU A 1 165 ? -0.648 -2.701 -14.982 1.00 98.50 165 LEU A CA 1
ATOM 1311 C C . LEU A 1 165 ? -1.991 -2.625 -14.246 1.00 98.50 165 LEU A C 1
ATOM 1313 O O . LEU A 1 165 ? -3.018 -2.391 -14.895 1.00 98.50 165 LEU A O 1
ATOM 1317 N N . ALA A 1 166 ? -1.977 -2.734 -12.914 1.00 98.25 166 ALA A N 1
ATOM 1318 C CA . ALA A 1 166 ? -3.168 -2.666 -12.069 1.00 98.25 166 ALA A CA 1
ATOM 1319 C C . ALA A 1 166 ? -3.926 -1.342 -12.241 1.00 98.25 166 ALA A C 1
ATOM 1321 O O . ALA A 1 166 ? -5.127 -1.355 -12.515 1.00 98.25 166 ALA A O 1
ATOM 1322 N N . ILE A 1 167 ? -3.225 -0.202 -12.185 1.00 97.81 167 ILE A N 1
ATOM 1323 C CA . ILE A 1 167 ? -3.814 1.135 -12.392 1.00 97.81 167 ILE A CA 1
ATOM 1324 C C . ILE A 1 167 ? -4.518 1.226 -13.755 1.00 97.81 167 ILE A C 1
ATOM 1326 O O . ILE A 1 167 ? -5.577 1.838 -13.893 1.00 97.81 167 ILE A O 1
ATOM 1330 N N . HIS A 1 168 ? -3.959 0.585 -14.783 1.00 97.19 168 HIS A N 1
ATOM 1331 C CA . HIS A 1 168 ? -4.542 0.559 -16.124 1.00 97.19 168 HIS A CA 1
ATOM 1332 C C . HIS A 1 168 ? -5.536 -0.597 -16.332 1.00 97.19 168 HIS A C 1
ATOM 1334 O O . HIS A 1 168 ? -5.975 -0.849 -17.463 1.00 97.19 168 HIS A O 1
ATOM 1340 N N . GLY A 1 169 ? -5.929 -1.286 -15.257 1.00 95.81 169 GLY A N 1
ATOM 1341 C CA . GLY A 1 169 ? -6.931 -2.349 -15.209 1.00 95.81 169 GLY A CA 1
ATOM 1342 C C . GLY A 1 169 ? -6.496 -3.652 -15.875 1.00 95.81 169 GLY A C 1
ATOM 1343 O O . GLY A 1 169 ? -7.337 -4.337 -16.461 1.00 95.81 169 GLY A O 1
ATOM 1344 N N . PHE A 1 170 ? -5.194 -3.905 -15.972 1.00 96.56 170 PHE A N 1
ATOM 1345 C CA . PHE A 1 170 ? -4.648 -5.212 -16.332 1.00 96.56 170 PHE A CA 1
ATOM 1346 C C . PHE A 1 170 ? -4.425 -6.035 -15.064 1.00 96.56 170 PHE A C 1
ATOM 1348 O O . PHE A 1 170 ? -4.384 -5.494 -13.961 1.00 96.56 170 PHE A O 1
ATOM 1355 N N . GLU A 1 171 ? -4.268 -7.341 -15.235 1.00 96.31 171 GLU A N 1
ATOM 1356 C CA . GLU A 1 171 ? -3.776 -8.200 -14.166 1.00 96.31 171 GLU A CA 1
ATOM 1357 C C . GLU A 1 171 ? -2.327 -7.801 -13.820 1.00 96.31 171 GLU A C 1
ATOM 1359 O O . GLU A 1 171 ? -1.527 -7.608 -14.743 1.00 96.31 171 GLU A O 1
ATOM 1364 N N . PRO A 1 172 ? -1.980 -7.629 -12.531 1.00 96.94 172 PRO A N 1
ATOM 1365 C CA . PRO A 1 172 ? -0.644 -7.227 -12.093 1.00 96.94 172 PRO A CA 1
ATOM 1366 C C . PRO A 1 172 ? 0.336 -8.404 -12.152 1.00 96.94 172 PRO A C 1
ATOM 1368 O O . PRO A 1 172 ? 0.875 -8.829 -11.141 1.00 96.94 172 PRO A O 1
ATOM 1371 N N . GLU A 1 173 ? 0.546 -8.950 -13.346 1.00 96.81 173 GLU A N 1
ATOM 1372 C CA . GLU A 1 173 ? 1.449 -10.073 -13.585 1.00 96.81 173 GLU A CA 1
ATOM 1373 C C . GLU A 1 173 ? 2.315 -9.752 -14.804 1.00 96.81 173 GLU A C 1
ATOM 1375 O O . GLU A 1 173 ? 2.007 -10.093 -15.950 1.00 96.81 173 GLU A O 1
ATOM 1380 N N . ILE A 1 174 ? 3.406 -9.022 -14.567 1.00 97.88 174 ILE A N 1
ATOM 1381 C CA . ILE A 1 174 ? 4.248 -8.502 -15.650 1.00 97.88 174 ILE A CA 1
ATOM 1382 C C . ILE A 1 174 ? 4.917 -9.619 -16.466 1.00 97.88 174 ILE A C 1
ATOM 1384 O O . ILE A 1 174 ? 5.163 -9.441 -17.659 1.00 97.88 174 ILE A O 1
ATOM 1388 N N . SER A 1 175 ? 5.111 -10.804 -15.882 1.00 97.19 175 SER A N 1
ATOM 1389 C CA . SER A 1 175 ? 5.627 -12.003 -16.559 1.00 97.19 175 SER A CA 1
ATOM 1390 C C . SER A 1 175 ? 4.746 -12.479 -17.728 1.00 97.19 175 SER A C 1
ATOM 1392 O O . SER A 1 175 ? 5.264 -13.042 -18.700 1.00 97.19 175 SER A O 1
ATOM 1394 N N . LYS A 1 176 ? 3.435 -12.178 -17.716 1.00 96.94 176 LYS A N 1
ATOM 1395 C CA . LYS A 1 176 ? 2.529 -12.413 -18.859 1.00 96.94 176 LYS A CA 1
ATOM 1396 C C . LYS A 1 176 ? 2.861 -11.522 -20.060 1.00 96.94 176 LYS A C 1
ATOM 1398 O O . LYS A 1 176 ? 2.558 -11.876 -21.200 1.00 96.94 176 LYS A O 1
ATOM 1403 N N . HIS A 1 177 ? 3.552 -10.405 -19.843 1.00 97.25 177 HIS A N 1
ATOM 1404 C CA . HIS A 1 177 ? 4.054 -9.508 -20.881 1.00 97.25 177 HIS A CA 1
ATOM 1405 C C . HIS A 1 177 ? 5.526 -9.807 -21.192 1.00 97.25 177 HIS A C 1
ATOM 1407 O O . HIS A 1 177 ? 6.394 -8.960 -20.995 1.00 97.25 177 HIS A O 1
ATOM 1413 N N . ARG A 1 178 ? 5.799 -11.018 -21.701 1.00 97.00 178 ARG A N 1
ATOM 1414 C CA . ARG A 1 178 ? 7.146 -11.612 -21.864 1.00 97.00 178 ARG A CA 1
ATOM 1415 C C . ARG A 1 178 ? 8.232 -10.664 -22.376 1.00 97.00 178 ARG A C 1
ATOM 1417 O O . ARG A 1 178 ? 9.321 -10.643 -21.816 1.00 97.00 178 ARG A O 1
ATOM 1424 N N . GLU A 1 179 ? 7.945 -9.875 -23.410 1.00 97.50 179 GLU A N 1
ATOM 1425 C CA . GLU A 1 179 ? 8.928 -8.940 -23.974 1.00 97.50 179 GLU A CA 1
ATOM 1426 C C . GLU A 1 179 ? 9.278 -7.799 -23.011 1.00 97.50 179 GLU A C 1
ATOM 1428 O O . GLU A 1 179 ? 10.437 -7.415 -22.910 1.00 97.50 179 GLU A O 1
ATOM 1433 N N . ILE A 1 180 ? 8.293 -7.275 -22.274 1.00 98.00 180 ILE A N 1
ATOM 1434 C CA . ILE A 1 180 ? 8.520 -6.252 -21.245 1.00 98.00 180 ILE A CA 1
ATOM 1435 C C . ILE A 1 180 ? 9.243 -6.886 -20.056 1.00 98.00 180 ILE A C 1
ATOM 1437 O O . ILE A 1 180 ? 10.229 -6.336 -19.573 1.00 98.00 180 ILE A O 1
ATOM 1441 N N . PHE A 1 181 ? 8.794 -8.072 -19.637 1.00 97.88 181 PHE A N 1
ATOM 1442 C CA . PHE A 1 181 ? 9.388 -8.821 -18.535 1.00 97.88 181 PHE A CA 1
ATOM 1443 C C . PHE A 1 181 ? 10.877 -9.096 -18.765 1.00 97.88 181 PHE A C 1
ATOM 1445 O O . PHE A 1 181 ? 11.703 -8.799 -17.911 1.00 97.88 181 PHE A O 1
ATOM 1452 N N . LYS A 1 182 ? 11.242 -9.566 -19.963 1.00 96.94 182 LYS A N 1
ATOM 1453 C CA . LYS A 1 182 ? 12.638 -9.809 -20.342 1.00 96.94 182 LYS A CA 1
ATOM 1454 C C . LYS A 1 182 ? 13.513 -8.565 -20.170 1.00 96.94 182 LYS A C 1
ATOM 1456 O O . LYS A 1 182 ? 14.649 -8.690 -19.727 1.00 96.94 182 LYS A O 1
ATOM 1461 N N . LEU A 1 183 ? 12.996 -7.388 -20.525 1.00 97.50 183 LEU A N 1
ATOM 1462 C CA . LEU A 1 183 ? 13.738 -6.133 -20.417 1.00 97.50 183 LEU A CA 1
ATOM 1463 C C . LEU A 1 183 ? 13.944 -5.716 -18.958 1.00 97.50 183 LEU A C 1
ATOM 1465 O O . LEU A 1 183 ? 15.052 -5.339 -18.596 1.00 97.50 183 LEU A O 1
ATOM 1469 N N . ILE A 1 184 ? 12.920 -5.827 -18.106 1.00 96.38 184 ILE A N 1
ATOM 1470 C CA . ILE A 1 184 ? 13.062 -5.474 -16.684 1.00 96.38 184 ILE A CA 1
ATOM 1471 C C . ILE A 1 184 ? 13.863 -6.517 -15.891 1.00 96.38 184 ILE A C 1
ATOM 1473 O O . ILE A 1 184 ? 14.461 -6.166 -14.880 1.00 96.38 184 ILE A O 1
ATOM 1477 N N . CYS A 1 185 ? 13.922 -7.774 -16.341 1.00 95.56 185 CYS A N 1
ATOM 1478 C CA . CYS A 1 185 ? 14.761 -8.830 -15.759 1.00 95.56 185 CYS A CA 1
ATOM 1479 C C . CYS A 1 185 ? 16.226 -8.782 -16.208 1.00 95.56 185 CYS A C 1
ATOM 1481 O O . CYS A 1 185 ? 17.003 -9.638 -15.774 1.00 95.56 185 CYS A O 1
ATOM 1483 N N . ALA A 1 186 ? 16.588 -7.870 -17.116 1.00 92.81 186 ALA A N 1
ATOM 1484 C CA . ALA A 1 186 ? 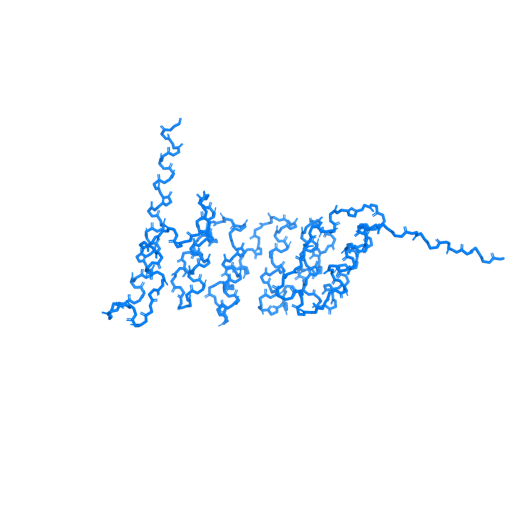17.967 -7.739 -17.553 1.00 92.81 186 ALA A CA 1
ATOM 1485 C C . ALA A 1 186 ? 18.862 -7.358 -16.365 1.00 92.81 186 ALA A C 1
ATOM 1487 O O . ALA A 1 186 ? 18.482 -6.565 -15.505 1.00 92.81 186 ALA A O 1
ATOM 1488 N N . ASP A 1 187 ? 20.040 -7.959 -16.340 1.00 91.31 187 ASP A N 1
ATOM 1489 C CA . ASP A 1 187 ? 21.148 -7.688 -15.433 1.00 91.31 187 ASP A CA 1
ATOM 1490 C C . ASP A 1 187 ? 22.441 -7.695 -16.266 1.00 91.31 187 ASP A C 1
ATOM 1492 O O . ASP A 1 187 ? 22.399 -7.889 -17.489 1.00 91.31 187 ASP A O 1
ATOM 1496 N N . GLU A 1 188 ? 23.588 -7.443 -15.639 1.00 85.06 188 GLU A N 1
ATOM 1497 C CA . GLU A 1 188 ? 24.863 -7.354 -16.360 1.00 85.06 188 GLU A CA 1
ATOM 1498 C C . GLU A 1 188 ? 25.141 -8.613 -17.200 1.00 85.06 188 GLU A C 1
ATOM 1500 O O . GLU A 1 188 ? 25.523 -8.498 -18.365 1.00 85.06 188 GLU A O 1
ATOM 1505 N N . GLU A 1 189 ? 24.835 -9.800 -16.672 1.00 83.81 189 GLU A N 1
ATOM 1506 C CA . GLU A 1 189 ? 25.057 -11.082 -17.348 1.00 83.81 189 GLU A CA 1
ATOM 1507 C C . GLU A 1 189 ? 24.088 -11.300 -18.521 1.00 83.81 189 GLU A C 1
ATOM 1509 O O . GLU A 1 189 ? 24.474 -11.766 -19.596 1.00 83.81 189 GLU A O 1
ATOM 1514 N N . ARG A 1 190 ? 22.813 -10.942 -18.344 1.00 81.38 190 ARG A N 1
ATOM 1515 C CA . ARG A 1 190 ? 21.733 -11.186 -19.316 1.00 81.38 190 ARG A CA 1
ATOM 1516 C C . ARG A 1 190 ? 21.607 -10.103 -20.377 1.00 81.38 190 ARG A C 1
ATOM 1518 O O . ARG A 1 190 ? 20.938 -10.325 -21.387 1.00 81.38 190 ARG A O 1
ATOM 1525 N N . SER A 1 191 ? 22.222 -8.943 -20.165 1.00 80.25 191 SER A N 1
ATOM 1526 C CA . SER A 1 191 ? 22.180 -7.820 -21.107 1.00 80.25 191 SER A CA 1
ATOM 1527 C C . SER A 1 191 ? 22.965 -8.080 -22.394 1.00 80.25 191 SER A C 1
ATOM 1529 O O . SER A 1 191 ? 22.745 -7.393 -23.389 1.00 80.25 191 SER A O 1
ATOM 1531 N N . GLY A 1 192 ? 23.901 -9.037 -22.397 1.00 83.00 192 GLY A N 1
ATOM 1532 C CA . GLY A 1 192 ? 24.784 -9.270 -23.544 1.00 83.00 192 GLY A CA 1
ATOM 1533 C C . GLY A 1 192 ? 25.624 -8.038 -23.910 1.00 83.00 192 GLY A C 1
ATOM 1534 O O . GLY A 1 192 ? 25.907 -7.825 -25.088 1.00 83.00 192 GLY A O 1
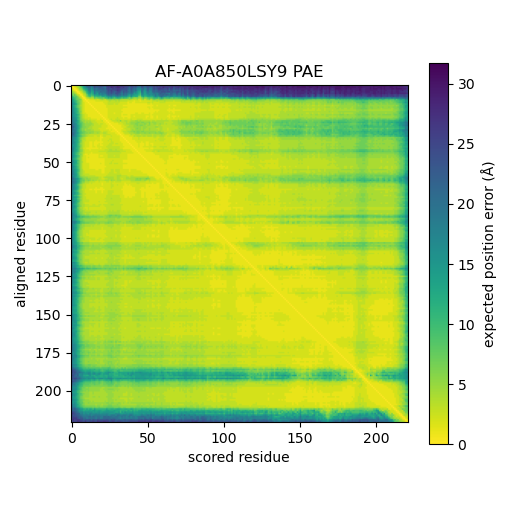ATOM 1535 N N . GLY A 1 193 ? 25.964 -7.203 -22.920 1.00 82.88 193 GLY A N 1
ATOM 1536 C CA . GLY A 1 193 ? 26.706 -5.951 -23.104 1.00 82.88 193 GLY A CA 1
ATOM 1537 C C . GLY A 1 193 ? 25.844 -4.750 -23.505 1.00 82.88 193 GLY A C 1
ATOM 1538 O O . GLY A 1 193 ? 26.384 -3.687 -23.807 1.00 82.88 193 GLY A O 1
ATOM 1539 N N . GLN A 1 194 ? 24.515 -4.895 -23.530 1.00 86.56 194 GLN A N 1
ATOM 1540 C CA . GLN A 1 194 ? 23.603 -3.773 -23.746 1.00 86.56 194 GLN A CA 1
ATOM 1541 C C . GLN A 1 194 ? 23.534 -2.870 -22.514 1.00 86.56 194 GLN A C 1
ATOM 1543 O O . GLN A 1 194 ? 23.645 -3.320 -21.375 1.00 86.56 194 GLN A O 1
ATOM 1548 N N . ASN A 1 195 ? 23.289 -1.583 -22.746 1.00 93.62 195 ASN A N 1
ATOM 1549 C CA . ASN A 1 195 ? 23.078 -0.626 -21.673 1.00 93.62 195 ASN A CA 1
ATOM 1550 C C . ASN A 1 195 ? 21.767 -0.945 -20.932 1.00 93.62 195 ASN A C 1
ATOM 1552 O O . ASN A 1 195 ? 20.681 -0.839 -21.504 1.00 93.62 195 ASN A O 1
ATOM 1556 N N . LEU A 1 196 ? 21.867 -1.326 -19.654 1.00 93.69 196 LEU A N 1
ATOM 1557 C CA . LEU A 1 196 ? 20.715 -1.689 -18.822 1.00 93.69 196 LEU A CA 1
ATOM 1558 C C . LEU A 1 196 ? 19.674 -0.571 -18.738 1.00 93.69 196 LEU A C 1
ATOM 1560 O O . LEU A 1 196 ? 18.478 -0.846 -18.812 1.00 93.69 196 LEU A O 1
ATOM 1564 N N . VAL A 1 197 ? 20.116 0.686 -18.663 1.00 93.81 197 VAL A N 1
ATOM 1565 C CA . VAL A 1 197 ? 19.210 1.839 -18.601 1.00 93.81 197 VAL A CA 1
ATOM 1566 C C . VAL A 1 197 ? 18.353 1.913 -19.866 1.00 93.81 197 VAL A C 1
ATOM 1568 O O . VAL A 1 197 ? 17.136 2.035 -19.767 1.00 93.81 197 VAL A O 1
ATOM 1571 N N . GLU A 1 198 ? 18.948 1.730 -21.048 1.00 96.12 198 GLU A N 1
ATOM 1572 C CA . GLU A 1 198 ? 18.213 1.733 -22.322 1.00 96.12 198 GLU A CA 1
ATOM 1573 C C . GLU A 1 198 ? 17.201 0.578 -22.409 1.00 96.12 198 GLU A C 1
ATOM 1575 O O . GLU A 1 198 ? 16.111 0.729 -22.973 1.00 96.12 198 GLU A O 1
ATOM 1580 N N . LEU A 1 199 ? 17.528 -0.587 -21.834 1.00 97.25 199 LEU A N 1
ATOM 1581 C CA . LEU A 1 199 ? 16.599 -1.718 -21.762 1.00 97.25 199 LEU A CA 1
ATOM 1582 C C . LEU A 1 199 ? 15.395 -1.396 -20.874 1.00 97.25 199 LEU A C 1
ATOM 1584 O O . LEU A 1 199 ? 14.254 -1.661 -21.268 1.00 97.25 199 LEU A O 1
ATOM 1588 N N . TYR A 1 200 ? 15.626 -0.788 -19.713 1.00 97.94 200 TYR A N 1
ATOM 1589 C CA . TYR A 1 200 ? 14.556 -0.407 -18.793 1.00 97.94 200 TYR A CA 1
ATOM 1590 C C . TYR A 1 200 ? 13.693 0.726 -19.367 1.00 97.94 200 TYR A C 1
ATOM 1592 O O . TYR A 1 200 ? 12.463 0.667 -19.297 1.00 97.94 200 TYR A O 1
ATOM 1600 N N . GLU A 1 201 ? 14.298 1.711 -20.034 1.00 98.12 201 GLU A N 1
ATOM 1601 C CA . GLU A 1 201 ? 13.574 2.766 -20.754 1.00 98.12 201 GLU A CA 1
ATOM 1602 C C . GLU A 1 201 ? 12.689 2.183 -21.858 1.00 98.12 201 GLU A C 1
ATOM 1604 O O . GLU A 1 201 ? 11.514 2.545 -21.992 1.00 98.12 201 GLU A O 1
ATOM 1609 N N . LYS A 1 202 ? 13.210 1.209 -22.611 1.00 98.25 202 LYS A N 1
ATOM 1610 C CA . LYS A 1 202 ? 12.426 0.480 -23.609 1.00 98.25 202 LYS A CA 1
ATOM 1611 C C . LYS A 1 202 ? 11.246 -0.253 -22.969 1.00 98.25 202 LYS A C 1
ATOM 1613 O O . LYS A 1 202 ? 10.151 -0.223 -23.537 1.00 98.25 202 LYS A O 1
ATOM 1618 N N . ALA A 1 203 ? 11.424 -0.864 -21.796 1.00 98.44 203 ALA A N 1
ATOM 1619 C CA . ALA A 1 203 ? 10.334 -1.499 -21.056 1.00 98.44 203 ALA A CA 1
ATOM 1620 C C . ALA A 1 203 ? 9.246 -0.484 -20.664 1.00 98.44 203 ALA A C 1
ATOM 1622 O O . ALA A 1 203 ? 8.060 -0.705 -20.938 1.00 98.44 203 ALA A O 1
ATOM 1623 N N . ALA A 1 204 ? 9.643 0.668 -20.112 1.00 98.50 204 ALA A N 1
ATOM 1624 C CA . ALA A 1 204 ? 8.733 1.752 -19.752 1.00 98.50 204 ALA A CA 1
ATOM 1625 C C . ALA A 1 204 ? 7.946 2.277 -20.970 1.00 98.50 204 ALA A C 1
ATOM 1627 O O . ALA A 1 204 ? 6.729 2.474 -20.898 1.00 98.50 204 ALA A O 1
ATOM 1628 N N . GLU A 1 205 ? 8.595 2.440 -22.126 1.00 98.50 205 GLU A N 1
ATOM 1629 C CA . GLU A 1 205 ? 7.925 2.838 -23.369 1.00 98.50 205 GLU A CA 1
ATOM 1630 C C . GLU A 1 205 ? 6.951 1.774 -23.895 1.00 98.50 205 GLU A C 1
ATOM 1632 O O . GLU A 1 205 ? 5.871 2.103 -24.403 1.00 98.50 205 GLU A O 1
ATOM 1637 N N . MET A 1 206 ? 7.282 0.489 -23.754 1.00 98.56 206 MET A N 1
ATOM 1638 C CA . MET A 1 206 ? 6.374 -0.602 -24.114 1.00 98.56 206 MET A CA 1
ATOM 1639 C C . MET A 1 206 ? 5.126 -0.623 -23.224 1.00 98.56 206 MET A C 1
ATOM 1641 O O . MET A 1 206 ? 4.020 -0.764 -23.754 1.00 98.56 206 MET A O 1
ATOM 1645 N N . LEU A 1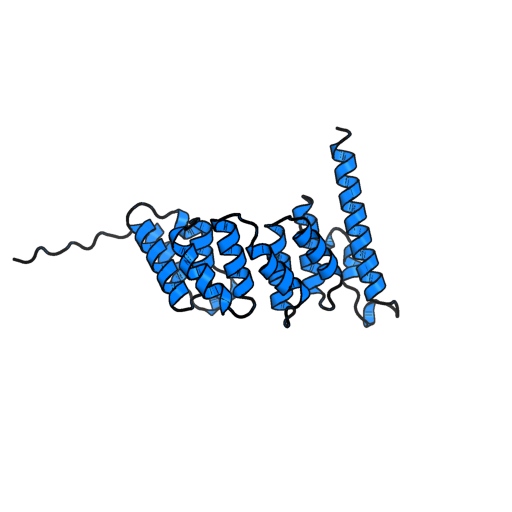 207 ? 5.267 -0.383 -21.916 1.00 98.38 207 LEU A N 1
ATOM 1646 C CA . LEU A 1 207 ? 4.133 -0.210 -20.999 1.00 98.38 207 LEU A CA 1
ATOM 1647 C C . LEU A 1 207 ? 3.254 0.983 -21.414 1.00 98.38 207 LEU A C 1
ATOM 1649 O O . LEU A 1 207 ? 2.039 0.839 -21.570 1.00 98.38 207 LEU A O 1
ATOM 1653 N N . LYS A 1 208 ? 3.846 2.148 -21.713 1.00 97.94 208 LYS A N 1
ATOM 1654 C CA . LYS A 1 208 ? 3.091 3.321 -22.205 1.00 97.94 208 LYS A CA 1
ATOM 1655 C C . LYS A 1 208 ? 2.290 3.001 -23.471 1.00 97.94 208 LYS A C 1
ATOM 1657 O O . LYS A 1 208 ? 1.134 3.419 -23.595 1.00 97.94 208 LYS A O 1
ATOM 1662 N N . LYS A 1 209 ? 2.877 2.265 -24.423 1.00 97.62 209 LYS A N 1
ATOM 1663 C CA . LYS A 1 209 ? 2.194 1.831 -25.657 1.00 97.62 209 LYS A CA 1
ATOM 1664 C C . LYS A 1 209 ? 1.046 0.863 -25.361 1.00 97.62 209 LYS A C 1
ATOM 1666 O O . LYS A 1 209 ? -0.054 1.063 -25.883 1.00 97.62 209 LYS A O 1
ATOM 1671 N N . LEU A 1 210 ? 1.271 -0.125 -24.492 1.00 96.88 210 LEU A N 1
ATOM 1672 C CA . LEU A 1 210 ? 0.254 -1.083 -24.048 1.00 96.88 210 LEU A CA 1
ATOM 1673 C C . LEU A 1 210 ? -0.988 -0.362 -23.499 1.00 96.88 210 LEU A C 1
ATOM 1675 O O . LEU A 1 210 ? -2.118 -0.643 -23.906 1.00 96.88 210 LEU A O 1
ATOM 1679 N N . PHE A 1 211 ? -0.782 0.637 -22.642 1.00 96.19 211 PHE A N 1
ATOM 1680 C CA . PHE A 1 211 ? -1.871 1.380 -22.006 1.00 96.19 211 PHE A CA 1
ATOM 1681 C C . PHE A 1 211 ? -2.626 2.293 -22.980 1.00 96.19 211 PHE A C 1
ATOM 1683 O O . PHE A 1 211 ? -3.855 2.400 -22.913 1.00 96.19 211 PHE A O 1
ATOM 1690 N N . LYS A 1 212 ? -1.918 2.923 -23.928 1.00 93.88 212 LYS A N 1
ATOM 1691 C CA . LYS A 1 212 ? -2.537 3.734 -24.993 1.00 93.88 212 LYS A CA 1
ATOM 1692 C C . LYS A 1 212 ? -3.453 2.894 -25.888 1.00 93.88 212 LYS A C 1
ATOM 1694 O O . LYS A 1 212 ? -4.547 3.350 -26.224 1.00 93.88 212 LYS A O 1
ATOM 1699 N N . ASN A 1 213 ? -3.049 1.671 -26.233 1.00 89.56 213 ASN A N 1
ATOM 1700 C CA . ASN A 1 213 ? -3.839 0.787 -27.094 1.00 89.56 213 ASN A CA 1
ATOM 1701 C C . ASN A 1 213 ? -5.159 0.361 -26.432 1.00 89.56 213 ASN A C 1
ATOM 1703 O O . ASN A 1 213 ? -6.206 0.428 -27.071 1.00 89.56 213 ASN A O 1
ATOM 1707 N N . LYS A 1 214 ? -5.150 0.051 -25.130 1.00 86.25 214 LYS A N 1
ATOM 1708 C CA . LYS A 1 214 ? -6.373 -0.278 -24.373 1.00 86.25 214 LYS A CA 1
ATOM 1709 C C . LYS A 1 214 ? -7.379 0.874 -24.294 1.00 86.25 214 LYS A C 1
ATOM 1711 O O . LYS A 1 214 ? -8.587 0.654 -24.340 1.00 86.25 214 LYS A O 1
ATOM 1716 N N . LYS A 1 215 ? -6.906 2.121 -24.179 1.00 77.25 215 LYS A N 1
ATOM 1717 C CA . LYS A 1 215 ? -7.793 3.299 -24.183 1.00 77.25 215 LYS A CA 1
ATOM 1718 C C . LYS A 1 215 ? -8.481 3.501 -25.537 1.00 77.25 215 LYS A C 1
ATOM 1720 O O . LYS A 1 215 ? -9.587 4.030 -25.566 1.00 77.25 215 LYS A O 1
ATOM 1725 N N . ARG A 1 216 ? -7.848 3.090 -26.644 1.00 73.50 216 ARG A N 1
ATOM 1726 C CA . ARG A 1 216 ? -8.437 3.165 -27.991 1.00 73.50 216 ARG A CA 1
ATOM 1727 C C . ARG A 1 216 ? -9.536 2.125 -28.182 1.00 73.50 216 ARG A C 1
ATOM 1729 O O . ARG A 1 216 ? -10.618 2.499 -28.609 1.00 73.50 216 ARG A O 1
ATOM 1736 N N . THR A 1 217 ? -9.298 0.873 -27.789 1.00 66.94 217 THR A N 1
ATOM 1737 C CA . THR A 1 217 ? -10.280 -0.213 -27.961 1.00 66.94 217 THR A CA 1
ATOM 1738 C C . THR A 1 217 ? -11.564 -0.001 -27.159 1.00 66.94 217 THR A C 1
ATOM 1740 O O . THR A 1 217 ? -12.627 -0.382 -27.629 1.00 66.94 217 THR A O 1
ATOM 1743 N N . LYS A 1 218 ? -11.493 0.659 -25.991 1.00 67.88 218 LYS A N 1
ATOM 1744 C CA . LYS A 1 218 ? -12.673 1.018 -25.179 1.00 67.88 218 LYS A CA 1
ATOM 1745 C C . LYS A 1 218 ? -13.503 2.190 -25.723 1.00 67.88 218 LYS A C 1
ATOM 1747 O O . LYS A 1 218 ? -14.619 2.376 -25.266 1.00 67.88 218 LYS A O 1
ATOM 1752 N N . LYS A 1 219 ? -12.960 3.022 -26.622 1.00 59.72 219 LYS A N 1
ATOM 1753 C CA . LYS A 1 219 ? -13.685 4.166 -27.220 1.00 59.72 219 LYS A CA 1
ATOM 1754 C C . LYS A 1 219 ? -14.393 3.813 -28.533 1.00 59.72 219 LYS A C 1
ATOM 1756 O O . LYS A 1 219 ? -15.148 4.627 -29.045 1.00 59.72 219 LYS A O 1
ATOM 1761 N N . SER A 1 220 ? -14.097 2.643 -29.093 1.00 52.78 220 SER A N 1
ATOM 1762 C CA . SER A 1 220 ? -14.630 2.134 -30.365 1.00 52.78 220 SER A CA 1
ATOM 1763 C C . SER A 1 220 ? -15.761 1.107 -30.195 1.00 52.78 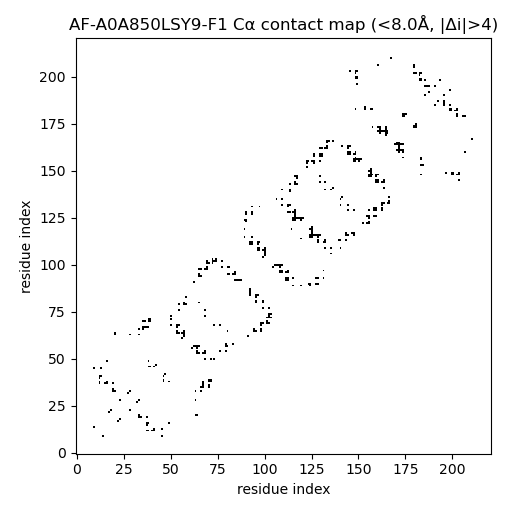220 SER A C 1
ATOM 1765 O O . SER A 1 220 ? -16.166 0.490 -31.176 1.00 52.78 220 SER A O 1
ATOM 1767 N N . THR A 1 221 ? -16.236 0.913 -28.965 1.00 48.47 221 THR A N 1
ATOM 1768 C CA . THR A 1 221 ? -17.353 0.044 -28.556 1.00 48.47 221 THR A CA 1
ATOM 1769 C C . THR A 1 221 ? -18.357 0.877 -27.789 1.00 48.47 221 THR A C 1
ATOM 1771 O O . THR A 1 221 ? -19.565 0.711 -28.037 1.00 48.47 221 THR A O 1
#

Mean predicted aligned error: 5.08 Å

Nearest PDB structures (foldseek):
  7p0h-assembly2_B  TM=5.532E-01  e=2.592E-02  synthetic construct
  8aw4-assembly1_A  TM=6.364E-01  e=7.257E-02  synthetic construct
  7q1f-assembly1_D  TM=6.425E-01  e=9.077E-02  synthetic construct
  4zv6-assembly1_A  TM=5.830E-01  e=1.485E-01  synthetic construct
  7mc4-assembly1_A  TM=4.293E-01  e=7.438E-01  Synechococcus sp. A15-62